Protein AF-A0A5S9MDX3-F1 (afdb_monomer_lite)

InterPro domains:
  IPR027417 P-loop containing nucleoside triphosphate hydrolase [SSF52540] (58-226)
  IPR029493 ATP-dependent RecD2 DNA helicase-like, helix-hairpin-helix domain [PF14490] (18-109)

Organism: Bacillus safensis (NCBI:txid561879)

Structure (mmCIF, N/CA/C/O backbone):
data_AF-A0A5S9MDX3-F1
#
_entry.id   AF-A0A5S9MDX3-F1
#
loop_
_atom_site.group_PDB
_atom_site.id
_atom_site.type_symbol
_atom_site.label_atom_id
_atom_site.label_alt_id
_atom_site.label_comp_id
_atom_site.label_asym_id
_atom_site.label_entity_id
_atom_site.label_seq_id
_atom_site.pdbx_PDB_ins_code
_atom_site.Cartn_x
_atom_site.Cartn_y
_atom_site.Cartn_z
_atom_site.occupancy
_atom_site.B_iso_or_equiv
_atom_site.auth_seq_id
_atom_site.auth_comp_id
_atom_site.auth_asym_id
_atom_site.auth_atom_id
_atom_site.pdbx_PDB_model_num
ATOM 1 N N . MET A 1 1 ? 19.969 30.625 42.597 1.00 53.31 1 MET A N 1
ATOM 2 C CA . MET A 1 1 ? 19.682 29.282 43.156 1.00 53.31 1 MET A CA 1
ATOM 3 C C . MET A 1 1 ? 18.213 28.870 43.030 1.00 53.31 1 MET A C 1
ATOM 5 O O . MET A 1 1 ? 17.978 27.782 42.526 1.00 53.31 1 MET A O 1
ATOM 9 N N . TYR A 1 2 ? 17.233 29.716 43.378 1.00 55.56 2 TYR A N 1
ATOM 10 C CA . TYR A 1 2 ? 15.795 29.367 43.342 1.00 55.56 2 TYR A CA 1
ATOM 11 C C . TYR A 1 2 ? 15.274 28.908 41.957 1.00 55.56 2 TYR A C 1
ATOM 13 O O . TYR A 1 2 ? 14.648 27.861 41.841 1.00 55.56 2 TYR A O 1
ATOM 21 N N . ARG A 1 3 ? 15.661 29.602 40.873 1.00 56.16 3 ARG A N 1
ATOM 22 C CA . ARG A 1 3 ? 15.298 29.232 39.485 1.00 56.16 3 ARG A CA 1
ATOM 23 C C . ARG A 1 3 ? 15.836 27.869 39.019 1.00 56.16 3 ARG A C 1
ATOM 25 O O . ARG A 1 3 ? 15.249 27.255 38.137 1.00 56.16 3 ARG A O 1
ATOM 32 N N . ALA A 1 4 ? 16.960 27.404 39.568 1.00 66.62 4 ALA A N 1
ATOM 33 C CA . ALA A 1 4 ? 17.543 26.110 39.198 1.00 66.62 4 ALA A CA 1
ATOM 34 C C . ALA A 1 4 ? 16.830 24.941 39.897 1.00 66.62 4 ALA A C 1
ATOM 36 O O . ALA A 1 4 ? 16.727 23.862 39.322 1.00 66.62 4 ALA A O 1
ATOM 37 N N . TYR A 1 5 ? 16.312 25.173 41.109 1.00 69.69 5 TYR A N 1
ATOM 38 C CA . TYR A 1 5 ? 15.480 24.214 41.834 1.00 69.69 5 TYR A CA 1
ATOM 39 C C . TYR A 1 5 ? 14.089 24.081 41.209 1.00 69.69 5 TYR A C 1
ATOM 41 O O . TYR A 1 5 ? 13.654 22.956 40.996 1.00 69.69 5 TYR A O 1
ATOM 49 N N . GLN A 1 6 ? 13.456 25.193 40.812 1.00 71.75 6 GLN A N 1
ATOM 50 C CA . GLN A 1 6 ? 12.209 25.167 40.031 1.00 71.75 6 GLN A CA 1
ATOM 51 C C . GLN A 1 6 ? 12.376 24.373 38.732 1.00 71.75 6 GLN A C 1
ATOM 53 O O . GLN A 1 6 ? 11.696 23.377 38.546 1.00 71.75 6 GLN A O 1
ATOM 58 N N . LYS A 1 7 ? 13.395 24.683 37.914 1.00 74.00 7 LYS A N 1
ATOM 59 C CA . LYS A 1 7 ? 13.659 23.926 36.676 1.00 74.00 7 LYS A CA 1
ATOM 60 C C . LYS A 1 7 ? 13.899 22.425 36.887 1.00 74.00 7 LYS A C 1
ATOM 62 O O . LYS A 1 7 ? 13.637 21.646 35.978 1.00 74.00 7 LYS A O 1
ATOM 67 N N . LYS A 1 8 ? 14.453 22.005 38.031 1.00 70.00 8 LYS A N 1
ATOM 68 C CA . LYS A 1 8 ? 14.622 20.578 38.362 1.00 70.00 8 LYS A CA 1
ATOM 69 C C . LYS A 1 8 ? 13.311 19.940 38.823 1.00 70.00 8 LYS A C 1
ATOM 71 O O . LYS A 1 8 ? 13.041 18.815 38.423 1.00 70.00 8 LYS A O 1
ATOM 76 N N . ALA A 1 9 ? 12.519 20.648 39.625 1.00 71.75 9 ALA A N 1
ATOM 77 C CA . ALA A 1 9 ? 11.202 20.198 40.065 1.00 71.75 9 ALA A CA 1
ATOM 78 C C . ALA A 1 9 ? 10.229 20.071 38.883 1.00 71.75 9 ALA A C 1
ATOM 80 O O . ALA A 1 9 ? 9.575 19.044 38.760 1.00 71.75 9 ALA A O 1
ATOM 81 N N . ASP A 1 10 ? 10.223 21.041 37.967 1.00 79.06 10 ASP A N 1
ATOM 82 C CA . ASP A 1 10 ? 9.393 21.020 36.758 1.00 79.06 10 ASP A CA 1
ATOM 83 C C . ASP A 1 10 ? 9.776 19.851 35.840 1.00 79.06 10 ASP A C 1
ATOM 85 O O . ASP A 1 10 ? 8.910 19.146 35.336 1.00 79.06 10 ASP A O 1
ATOM 89 N N . LYS A 1 11 ? 11.081 19.583 35.672 1.00 77.06 11 LYS A N 1
ATOM 90 C CA . LYS A 1 11 ? 11.562 18.414 34.915 1.00 77.06 11 LYS A CA 1
ATOM 91 C C . LYS A 1 11 ? 11.164 17.088 35.558 1.00 77.06 11 LYS A C 1
ATOM 93 O O . LYS A 1 11 ? 10.839 16.150 34.843 1.00 77.06 11 LYS A O 1
ATOM 98 N N . LEU A 1 12 ? 11.217 17.000 36.886 1.00 71.00 12 LEU A N 1
ATOM 99 C CA . LEU A 1 12 ? 10.822 15.795 37.612 1.00 71.00 12 LEU A CA 1
ATOM 100 C C . LEU A 1 12 ? 9.306 15.576 37.532 1.00 71.00 12 LEU A C 1
ATOM 102 O O . LEU A 1 12 ? 8.872 14.453 37.312 1.00 71.00 12 LEU A O 1
ATOM 106 N N . ALA A 1 13 ? 8.518 16.643 37.677 1.00 71.00 13 ALA A N 1
ATOM 107 C CA . ALA A 1 13 ? 7.066 16.602 37.554 1.00 71.00 13 ALA A CA 1
ATOM 108 C C . ALA A 1 13 ? 6.633 16.214 36.133 1.00 71.00 13 ALA A C 1
ATOM 110 O O . ALA A 1 13 ? 5.786 15.340 35.984 1.00 71.00 13 ALA A O 1
ATOM 111 N N . ALA A 1 14 ? 7.267 16.792 35.107 1.00 71.50 14 ALA A N 1
ATOM 112 C CA . ALA A 1 14 ? 7.031 16.423 33.715 1.00 71.50 14 ALA A CA 1
ATOM 113 C C . ALA A 1 14 ? 7.373 14.949 33.455 1.00 71.50 14 ALA A C 1
ATOM 115 O O . ALA A 1 14 ? 6.541 14.226 32.923 1.00 71.50 14 ALA A O 1
ATOM 116 N N . ALA A 1 15 ? 8.540 14.478 33.913 1.00 67.19 15 ALA A N 1
ATOM 117 C CA . ALA A 1 15 ? 8.925 13.074 33.771 1.00 67.19 15 ALA A CA 1
ATOM 118 C C . ALA A 1 15 ? 7.956 12.127 34.502 1.00 67.19 15 ALA A C 1
ATOM 120 O O . ALA A 1 15 ? 7.591 11.086 33.969 1.00 67.19 15 ALA A O 1
ATOM 121 N N . LEU A 1 16 ? 7.497 12.482 35.707 1.00 63.44 16 LEU A N 1
ATOM 122 C CA . LEU A 1 16 ? 6.500 11.701 36.450 1.00 63.44 16 LEU A CA 1
ATOM 123 C C . LEU A 1 16 ? 5.158 11.628 35.715 1.00 63.44 16 LEU A C 1
ATOM 125 O O . LEU A 1 16 ? 4.564 10.556 35.644 1.00 63.44 16 LEU A O 1
ATOM 129 N N . GLN A 1 17 ? 4.694 12.748 35.163 1.00 70.38 17 GLN A N 1
ATOM 130 C CA . GLN A 1 17 ? 3.443 12.814 34.410 1.00 70.38 17 GLN A CA 1
ATOM 131 C C . GLN A 1 17 ? 3.532 12.024 33.097 1.00 70.38 17 GLN A C 1
ATOM 133 O O . GLN A 1 17 ? 2.591 11.322 32.736 1.00 70.38 17 GLN A O 1
ATOM 138 N N . GLU A 1 18 ? 4.677 12.084 32.419 1.00 68.50 18 GLU A N 1
ATOM 139 C CA . GLU A 1 18 ? 4.968 11.304 31.215 1.00 68.50 18 GLU A CA 1
ATOM 140 C C . GLU A 1 18 ? 5.007 9.797 31.520 1.00 68.50 18 GLU A C 1
ATOM 142 O O . GLU A 1 18 ? 4.365 9.009 30.830 1.00 68.50 18 GLU A O 1
ATOM 147 N N . HIS A 1 19 ? 5.663 9.392 32.615 1.00 72.88 19 HIS A N 1
ATOM 148 C CA . HIS A 1 19 ? 5.686 7.998 33.063 1.00 72.88 19 HIS A CA 1
ATOM 149 C C . HIS A 1 19 ? 4.290 7.470 33.431 1.00 72.88 19 HIS A C 1
ATOM 151 O O . HIS A 1 19 ? 3.947 6.353 33.048 1.00 72.88 19 HIS A O 1
ATOM 157 N N . GLN A 1 20 ? 3.466 8.265 34.121 1.00 73.62 20 GLN A N 1
ATOM 158 C CA . GLN A 1 20 ? 2.081 7.889 34.437 1.00 73.62 20 GLN A CA 1
ATOM 159 C C . GLN A 1 20 ? 1.200 7.799 33.184 1.00 73.62 20 GLN A C 1
ATOM 161 O O . GLN A 1 20 ? 0.386 6.882 33.067 1.00 73.62 20 GLN A O 1
ATOM 166 N N . GLY A 1 21 ? 1.376 8.720 32.231 1.00 79.88 21 GLY A N 1
ATOM 167 C CA . GLY A 1 21 ? 0.684 8.681 30.943 1.00 79.88 21 GLY A CA 1
ATOM 168 C C . GLY A 1 21 ? 1.039 7.426 30.146 1.00 79.88 21 GLY A C 1
ATOM 169 O O . GLY A 1 21 ? 0.149 6.738 29.647 1.00 79.88 21 GLY A O 1
ATOM 170 N N . LEU A 1 22 ? 2.326 7.074 30.104 1.00 86.25 22 LEU A N 1
ATOM 171 C CA . LEU A 1 22 ? 2.803 5.852 29.465 1.00 86.25 22 LEU A CA 1
ATOM 172 C C . LEU A 1 22 ? 2.193 4.602 30.106 1.00 86.25 22 LEU A C 1
ATOM 174 O O . LEU A 1 22 ? 1.694 3.746 29.381 1.00 86.25 22 LEU A O 1
ATOM 178 N N . GLU A 1 23 ? 2.193 4.482 31.438 1.00 86.69 23 GLU A N 1
ATOM 179 C CA . GLU A 1 23 ? 1.595 3.324 32.121 1.00 86.69 23 GLU A CA 1
ATOM 180 C C . GLU A 1 23 ? 0.113 3.158 31.762 1.00 86.69 23 GLU A C 1
ATOM 182 O O . GLU A 1 23 ? -0.318 2.058 31.404 1.00 86.69 23 GLU A O 1
ATOM 187 N N . GLN A 1 24 ? -0.652 4.253 31.773 1.00 87.50 24 GLN A N 1
ATOM 188 C CA . GLN A 1 24 ? -2.071 4.227 31.425 1.00 87.50 24 GLN A CA 1
ATOM 189 C C . GLN A 1 24 ? -2.303 3.806 29.966 1.00 87.50 24 GLN A C 1
ATOM 191 O O . GLN A 1 24 ? -3.201 3.004 29.683 1.00 87.50 24 GLN A O 1
ATOM 196 N N . ILE A 1 25 ? -1.480 4.305 29.038 1.00 90.62 25 ILE A N 1
ATOM 197 C CA . ILE A 1 25 ? -1.537 3.924 27.622 1.00 90.62 25 ILE A CA 1
ATOM 198 C C . ILE A 1 25 ? -1.201 2.439 27.460 1.00 90.62 25 ILE A C 1
ATOM 200 O O . ILE A 1 25 ? -1.940 1.714 26.797 1.00 90.62 25 ILE A O 1
ATOM 204 N N . MET A 1 26 ? -0.141 1.951 28.110 1.00 91.25 26 MET A N 1
ATOM 205 C CA . MET A 1 26 ? 0.276 0.549 28.019 1.00 91.25 26 MET A CA 1
ATOM 206 C C . MET A 1 26 ? -0.791 -0.410 28.552 1.00 91.25 26 MET A C 1
ATOM 208 O O . MET A 1 26 ? -1.050 -1.439 27.925 1.00 91.25 26 MET A O 1
ATOM 212 N N . ILE A 1 27 ? -1.445 -0.068 29.668 1.00 90.50 27 ILE A N 1
ATOM 213 C CA . ILE A 1 27 ? -2.555 -0.853 30.227 1.00 90.50 27 ILE A CA 1
ATOM 214 C C . ILE A 1 27 ? -3.727 -0.897 29.243 1.00 90.50 27 ILE A C 1
ATOM 216 O O . ILE A 1 27 ? -4.258 -1.973 28.970 1.00 90.50 27 ILE A O 1
ATOM 220 N N . SER A 1 28 ? -4.103 0.248 28.673 1.00 89.75 28 SER A N 1
ATOM 221 C CA . SER A 1 28 ? -5.232 0.346 27.740 1.00 89.75 28 SER A CA 1
ATOM 222 C C . SER A 1 28 ? -4.966 -0.441 26.450 1.00 89.75 28 SER A C 1
ATOM 224 O O . SER A 1 28 ? -5.785 -1.257 26.034 1.00 89.75 28 SER A O 1
ATOM 226 N N . LEU A 1 29 ? -3.774 -0.294 25.863 1.00 90.12 29 LEU A N 1
ATOM 227 C CA . LEU A 1 29 ? -3.362 -1.056 24.679 1.00 90.12 29 LEU A CA 1
ATOM 228 C C . LEU A 1 29 ? -3.326 -2.564 24.953 1.00 90.12 29 LEU A C 1
ATOM 230 O O . LEU A 1 29 ? -3.723 -3.359 24.101 1.00 90.12 29 LEU A O 1
ATOM 234 N N . ASN A 1 30 ? -2.905 -2.975 26.151 1.00 90.25 30 ASN A N 1
ATOM 235 C CA . ASN A 1 30 ? -2.946 -4.380 26.540 1.00 90.25 30 ASN A CA 1
ATOM 236 C C . ASN A 1 30 ? -4.383 -4.910 26.648 1.00 90.25 30 ASN A C 1
ATOM 238 O O . ASN A 1 30 ? -4.667 -5.996 26.145 1.00 90.25 30 ASN A O 1
ATOM 242 N N . GLN A 1 31 ? -5.303 -4.127 27.222 1.00 87.81 31 GLN A N 1
ATOM 243 C CA . GLN A 1 31 ? -6.730 -4.466 27.267 1.00 87.81 31 GLN A CA 1
ATOM 244 C C . GLN A 1 31 ? -7.333 -4.590 25.863 1.00 87.81 31 GLN A C 1
ATOM 246 O O . GLN A 1 31 ? -8.165 -5.467 25.624 1.00 87.81 31 GLN A O 1
ATOM 251 N N . TYR A 1 32 ? -6.868 -3.778 24.915 1.00 86.88 32 TYR A N 1
ATOM 252 C CA . TYR A 1 32 ? -7.224 -3.872 23.499 1.00 86.88 32 TYR A CA 1
ATOM 253 C C . TYR A 1 32 ? -6.621 -5.080 22.769 1.00 86.88 32 TYR A C 1
ATOM 255 O O . TYR A 1 32 ? -6.996 -5.347 21.634 1.00 86.88 32 TYR A O 1
ATOM 263 N N . GLY A 1 33 ? -5.758 -5.865 23.419 1.00 85.56 33 GLY A N 1
ATOM 264 C CA . GLY A 1 33 ? -5.155 -7.067 22.839 1.00 85.56 33 GLY A CA 1
ATOM 265 C C . GLY A 1 33 ? -3.811 -6.821 22.152 1.00 85.56 33 GLY A C 1
ATOM 266 O O . GLY A 1 33 ? -3.268 -7.731 21.518 1.00 85.56 33 GLY A O 1
ATOM 267 N N . PHE A 1 34 ? -3.225 -5.628 22.293 1.00 89.75 34 PHE A N 1
ATOM 268 C CA . PHE A 1 34 ? -1.870 -5.370 21.819 1.00 89.75 34 PHE A CA 1
ATOM 269 C C . PHE A 1 34 ? -0.837 -5.902 22.819 1.00 89.75 34 PHE A C 1
ATOM 271 O O . PHE A 1 34 ? -0.835 -5.588 24.012 1.00 89.75 34 PHE A O 1
ATOM 278 N N . GLY A 1 35 ? 0.067 -6.742 22.314 1.00 89.38 35 GLY A N 1
ATOM 279 C CA . GLY A 1 35 ? 1.212 -7.214 23.085 1.00 89.38 35 GLY A CA 1
ATOM 280 C C . GLY A 1 35 ? 2.229 -6.090 23.334 1.00 89.38 35 GLY A C 1
ATOM 281 O O . GLY A 1 35 ? 2.266 -5.129 22.565 1.00 89.38 35 GLY A O 1
ATOM 282 N N . PRO A 1 36 ? 3.123 -6.231 24.332 1.00 88.75 36 PRO A N 1
ATOM 283 C CA . PRO A 1 36 ? 4.025 -5.158 24.770 1.00 88.75 36 PRO A CA 1
ATOM 284 C C . PRO A 1 36 ? 4.855 -4.511 23.652 1.00 88.75 36 PRO A C 1
ATOM 286 O O . PRO A 1 36 ? 5.049 -3.300 23.639 1.00 88.75 36 PRO A O 1
ATOM 289 N N . GLN A 1 37 ? 5.322 -5.308 22.686 1.00 90.19 37 GLN A N 1
ATOM 290 C CA . GLN A 1 37 ? 6.109 -4.811 21.553 1.00 90.19 37 GLN A CA 1
ATOM 291 C C . GLN A 1 37 ? 5.292 -3.910 20.621 1.00 90.19 37 GLN A C 1
ATOM 293 O O . GLN A 1 37 ? 5.773 -2.854 20.221 1.00 90.19 37 GLN A O 1
ATOM 298 N N . LEU A 1 38 ? 4.061 -4.314 20.286 1.00 90.00 38 LEU A N 1
ATOM 299 C CA . LEU A 1 38 ? 3.172 -3.499 19.457 1.00 90.00 38 LEU A CA 1
ATOM 300 C C . LEU A 1 38 ? 2.734 -2.253 20.219 1.00 90.00 38 LEU A C 1
ATOM 302 O O . LEU A 1 38 ? 2.782 -1.171 19.653 1.00 90.00 38 LEU A O 1
ATOM 306 N N . SER A 1 39 ? 2.407 -2.379 21.506 1.00 92.00 39 SER A N 1
ATOM 307 C CA . SER A 1 39 ? 2.033 -1.232 22.333 1.00 92.00 39 SER A CA 1
ATOM 308 C C . SER A 1 39 ? 3.133 -0.170 22.382 1.00 92.00 39 SER A C 1
ATOM 310 O O . SER A 1 39 ? 2.845 1.018 22.268 1.00 92.00 39 SER A O 1
ATOM 312 N N . MET A 1 40 ? 4.401 -0.592 22.464 1.00 90.75 40 MET A N 1
ATOM 313 C CA . MET A 1 40 ? 5.536 0.329 22.400 1.00 90.75 40 MET A CA 1
ATOM 314 C C . MET A 1 40 ? 5.654 1.016 21.037 1.00 90.75 40 MET A C 1
ATOM 316 O O . MET A 1 40 ? 5.893 2.218 20.995 1.00 90.75 40 MET A O 1
ATOM 320 N N . LYS A 1 41 ? 5.454 0.288 19.931 1.00 92.00 41 LYS A N 1
ATOM 321 C CA . LYS A 1 41 ? 5.455 0.890 18.590 1.00 92.00 41 LYS A CA 1
ATOM 322 C C . LYS A 1 41 ? 4.340 1.923 18.428 1.00 92.00 41 LYS A C 1
ATOM 324 O O . LYS A 1 41 ? 4.602 3.005 17.926 1.00 92.00 41 LYS A O 1
ATOM 329 N N . ILE A 1 42 ? 3.126 1.613 18.885 1.00 91.75 42 ILE A N 1
ATOM 330 C CA . ILE A 1 42 ? 1.991 2.548 18.839 1.00 91.75 42 ILE A CA 1
ATOM 331 C C . ILE A 1 42 ? 2.321 3.812 19.645 1.00 91.75 42 ILE A C 1
ATOM 333 O O . ILE A 1 42 ? 2.164 4.923 19.147 1.00 91.75 42 ILE A O 1
ATOM 337 N N . TYR A 1 43 ? 2.840 3.644 20.866 1.00 90.50 43 TYR A N 1
ATOM 338 C CA . TYR A 1 43 ? 3.238 4.770 21.709 1.00 90.50 43 TYR A CA 1
ATOM 339 C C . TYR A 1 43 ? 4.354 5.613 21.079 1.00 90.50 43 TYR A C 1
ATOM 341 O O . TYR A 1 43 ? 4.331 6.828 21.190 1.00 90.50 43 TYR A O 1
ATOM 349 N N . GLN A 1 44 ? 5.320 5.007 20.388 1.00 90.62 44 GLN A N 1
ATOM 350 C CA . GLN A 1 44 ? 6.379 5.756 19.698 1.00 90.62 44 GLN A CA 1
ATOM 351 C C . GLN A 1 44 ? 5.858 6.632 18.552 1.00 90.62 44 GLN A C 1
ATOM 353 O O . GLN A 1 44 ? 6.542 7.575 18.167 1.00 90.62 44 GLN A O 1
ATOM 358 N N . VAL A 1 45 ? 4.683 6.317 17.999 1.00 92.62 45 VAL A N 1
ATOM 359 C CA . VAL A 1 45 ? 4.079 7.073 16.898 1.00 92.62 45 VAL A CA 1
ATOM 360 C C . VAL A 1 45 ? 3.228 8.236 17.411 1.00 92.62 45 VAL A C 1
ATOM 362 O O . VAL A 1 45 ? 3.343 9.338 16.881 1.00 92.62 45 VAL A O 1
ATOM 365 N N . TYR A 1 46 ? 2.395 8.015 18.433 1.00 90.81 46 TYR A N 1
ATOM 366 C CA . TYR A 1 46 ? 1.425 9.023 18.903 1.00 90.81 46 TYR A CA 1
ATOM 367 C C . TYR A 1 46 ? 1.698 9.578 20.303 1.00 90.81 46 TYR A C 1
ATOM 369 O O . TYR A 1 46 ? 1.018 10.504 20.743 1.00 90.81 46 TYR A O 1
ATOM 377 N N . GLU A 1 47 ? 2.653 9.006 21.033 1.00 90.12 47 GLU A N 1
ATOM 378 C CA . GLU A 1 47 ? 3.019 9.391 22.397 1.00 90.12 47 GLU A CA 1
ATOM 379 C C . GLU A 1 47 ? 1.774 9.541 23.293 1.00 90.12 47 GLU A C 1
ATOM 381 O O . GLU A 1 47 ? 0.923 8.646 23.360 1.00 90.12 47 GLU A O 1
ATOM 386 N N . SER A 1 48 ? 1.631 10.681 23.971 1.00 87.88 48 SER A N 1
ATOM 387 C CA . SER A 1 48 ? 0.503 10.974 24.859 1.00 87.88 48 SER A CA 1
ATOM 388 C C . SER A 1 48 ? -0.870 11.027 24.168 1.00 87.88 48 SER A C 1
ATOM 390 O O . SER A 1 48 ? -1.885 10.880 24.846 1.00 87.88 48 SER A O 1
ATOM 392 N N . GLU A 1 49 ? -0.923 11.177 22.840 1.00 89.44 49 GLU A N 1
ATOM 393 C CA . GLU A 1 49 ? -2.172 11.257 22.064 1.00 89.44 49 GLU A CA 1
ATOM 394 C C . GLU A 1 49 ? -2.709 9.877 21.650 1.00 89.44 49 GLU A C 1
ATOM 396 O O . GLU A 1 49 ? -3.769 9.781 21.035 1.00 89.44 49 GLU A O 1
ATOM 401 N N . THR A 1 50 ? -2.006 8.794 22.002 1.00 91.06 50 THR A N 1
ATOM 402 C CA . THR A 1 50 ? -2.323 7.426 21.561 1.00 91.06 50 THR A CA 1
ATOM 403 C C . THR A 1 50 ? -3.794 7.045 21.756 1.00 91.06 50 THR A C 1
ATOM 405 O O . THR A 1 50 ? -4.430 6.562 20.822 1.00 91.06 50 THR A O 1
ATOM 408 N N . LEU A 1 51 ? -4.352 7.252 22.955 1.00 89.38 51 LEU A N 1
ATOM 409 C CA . LEU A 1 51 ? -5.737 6.854 23.241 1.00 89.38 51 LEU A CA 1
ATOM 410 C C . LEU A 1 51 ? -6.739 7.696 22.455 1.00 89.38 51 LEU A C 1
ATOM 412 O O . LEU A 1 51 ? -7.672 7.143 21.883 1.00 89.38 51 LEU A O 1
ATOM 416 N N . GLN A 1 52 ? -6.494 9.004 22.354 1.00 90.31 52 GLN A N 1
ATOM 417 C CA . GLN A 1 52 ? -7.337 9.905 21.576 1.00 90.31 52 GLN A CA 1
ATOM 418 C C . GLN A 1 52 ? -7.353 9.499 20.099 1.00 90.31 52 GLN A C 1
ATOM 420 O O . GLN A 1 52 ? -8.418 9.421 19.496 1.00 90.31 52 GLN A O 1
ATOM 425 N N . LYS A 1 53 ? -6.191 9.184 19.515 1.00 90.62 53 LYS A N 1
ATOM 426 C CA . LYS A 1 53 ? -6.106 8.754 18.113 1.00 90.62 53 LYS A CA 1
ATOM 427 C C . LYS A 1 53 ? -6.834 7.443 17.853 1.00 90.62 53 LYS A C 1
ATOM 429 O O . LYS A 1 53 ? -7.483 7.304 16.821 1.00 90.62 53 LYS A O 1
ATOM 434 N N . ILE A 1 54 ? -6.762 6.510 18.797 1.00 89.38 54 ILE A N 1
ATOM 435 C CA . ILE A 1 54 ? -7.481 5.236 18.719 1.00 89.38 54 ILE A CA 1
ATOM 436 C C . ILE A 1 54 ? -8.998 5.435 18.821 1.00 89.38 54 ILE A C 1
ATOM 438 O O . ILE A 1 54 ? -9.739 4.770 18.100 1.00 89.38 54 ILE A O 1
ATOM 442 N N . GLU A 1 55 ? -9.457 6.333 19.693 1.00 87.12 55 GLU A N 1
ATOM 443 C CA . GLU A 1 55 ? -10.877 6.680 19.817 1.00 87.12 55 GLU A CA 1
ATOM 444 C C . GLU A 1 55 ? -11.403 7.413 18.574 1.00 87.12 55 GLU A C 1
ATOM 446 O O . GLU A 1 55 ? -12.522 7.148 18.144 1.00 87.12 55 GLU A O 1
ATOM 451 N N . GLU A 1 56 ? -10.597 8.298 17.975 1.00 88.81 56 GLU A N 1
ATOM 452 C CA . GLU A 1 56 ? -10.933 9.020 16.741 1.00 88.81 56 GLU A CA 1
ATOM 453 C C . GLU A 1 56 ? -11.015 8.078 15.530 1.00 88.81 56 GLU A C 1
ATOM 455 O O . GLU A 1 56 ? -12.000 8.103 14.792 1.00 88.81 56 GLU A O 1
ATOM 460 N N . ASN A 1 57 ? -9.974 7.271 15.297 1.00 88.50 57 ASN A N 1
ATOM 461 C CA . ASN A 1 57 ? -9.923 6.325 14.186 1.00 88.50 57 ASN A CA 1
ATOM 462 C C . ASN A 1 57 ? -8.942 5.164 14.473 1.00 88.50 57 ASN A C 1
ATOM 464 O O . ASN A 1 57 ? -7.741 5.283 14.212 1.00 88.50 57 ASN A O 1
ATOM 468 N N . PRO A 1 58 ? -9.425 3.995 14.928 1.00 89.75 58 PRO A N 1
ATOM 469 C CA . PRO A 1 58 ? -8.575 2.849 15.248 1.00 89.75 58 PRO A CA 1
ATOM 470 C C . PRO A 1 58 ? -7.885 2.255 14.012 1.00 89.75 58 PRO A C 1
ATOM 472 O O . PRO A 1 58 ? -6.841 1.615 14.138 1.00 89.75 58 PRO A O 1
ATOM 475 N N . TYR A 1 59 ? -8.420 2.484 12.808 1.00 91.62 59 TYR A N 1
ATOM 476 C CA . TYR A 1 59 ? -7.825 1.998 11.564 1.00 91.62 59 TYR A CA 1
ATOM 477 C C . TYR A 1 59 ? -6.604 2.805 11.123 1.00 91.62 59 TYR A C 1
ATOM 479 O O . TYR A 1 59 ? -5.819 2.319 10.308 1.00 91.62 59 TYR A O 1
ATOM 487 N N . GLN A 1 60 ? -6.388 3.992 11.697 1.00 88.69 60 GLN A N 1
ATOM 488 C CA . GLN A 1 60 ? -5.175 4.775 11.474 1.00 88.69 60 GLN A CA 1
ATOM 489 C C . GLN A 1 60 ? -3.915 3.992 11.896 1.00 88.69 60 GLN A C 1
ATOM 491 O O . GLN A 1 60 ? -2.871 4.105 11.256 1.00 88.69 60 GLN A O 1
ATOM 496 N N . LEU A 1 61 ? -4.040 3.095 12.884 1.00 88.56 61 LEU A N 1
ATOM 497 C CA . LEU A 1 61 ? -2.965 2.197 13.315 1.00 88.56 61 LEU A CA 1
ATOM 498 C C . LEU A 1 61 ? -2.432 1.299 12.193 1.00 88.56 61 LEU A C 1
ATOM 500 O O . LEU A 1 61 ? -1.251 0.966 12.205 1.00 88.56 61 LEU A O 1
ATOM 504 N N . VAL A 1 62 ? -3.282 0.904 11.238 1.00 87.69 62 VAL A N 1
ATOM 505 C CA . VAL A 1 62 ? -2.873 0.062 10.100 1.00 87.69 62 VAL A CA 1
ATOM 506 C C . VAL A 1 62 ? -1.915 0.824 9.185 1.00 87.69 62 VAL A C 1
ATOM 508 O O . VAL A 1 62 ? -0.990 0.234 8.642 1.00 87.69 62 VAL A O 1
ATOM 511 N N . LYS A 1 63 ? -2.126 2.138 9.038 1.00 81.50 63 LYS A N 1
ATOM 512 C CA . LYS A 1 63 ? -1.307 3.009 8.189 1.00 81.50 63 LYS A CA 1
ATOM 513 C C . LYS A 1 63 ? -0.000 3.409 8.869 1.00 81.50 63 LYS A C 1
ATOM 515 O O . LYS A 1 63 ? 1.048 3.403 8.231 1.00 81.50 63 LYS A O 1
ATOM 520 N N . ASP A 1 64 ? -0.064 3.763 10.150 1.00 86.88 64 ASP A N 1
ATOM 521 C CA . ASP A 1 64 ? 1.058 4.434 10.812 1.00 86.88 64 ASP A CA 1
ATOM 522 C C . ASP A 1 64 ? 1.978 3.470 11.581 1.00 86.88 64 ASP A C 1
ATOM 524 O O . ASP A 1 64 ? 3.103 3.838 11.922 1.00 86.88 64 ASP A O 1
ATOM 528 N N . VAL A 1 65 ? 1.530 2.240 11.877 1.00 86.69 65 VAL A N 1
ATOM 529 C CA . VAL A 1 65 ? 2.263 1.308 12.749 1.00 86.69 65 VAL A CA 1
ATOM 530 C C . VAL A 1 65 ? 2.537 -0.032 12.064 1.00 86.69 65 VAL A C 1
ATOM 532 O O . VAL A 1 65 ? 1.678 -0.907 11.946 1.00 86.69 65 VAL A O 1
ATOM 535 N N . GLU A 1 66 ? 3.805 -0.260 11.718 1.00 80.44 66 GLU A N 1
ATOM 536 C CA . GLU A 1 66 ? 4.252 -1.524 11.129 1.00 80.44 66 GLU A CA 1
ATOM 537 C C . GLU A 1 66 ? 3.986 -2.741 12.034 1.00 80.44 66 GLU A C 1
ATOM 539 O O . GLU A 1 66 ? 4.482 -2.848 13.168 1.00 80.44 66 GLU A O 1
ATOM 544 N N . GLY A 1 67 ? 3.301 -3.736 11.468 1.00 81.25 67 GLY A N 1
ATOM 545 C CA . GLY A 1 67 ? 2.946 -4.986 12.142 1.00 81.25 67 GLY A CA 1
ATOM 546 C C . GLY A 1 67 ? 1.530 -5.002 12.723 1.00 81.25 67 GLY A C 1
ATOM 547 O O . GLY A 1 67 ? 1.141 -6.004 13.332 1.00 81.25 67 GLY A O 1
ATOM 548 N N . ILE A 1 68 ? 0.750 -3.934 12.525 1.00 86.31 68 ILE A N 1
ATOM 549 C CA . ILE A 1 68 ? -0.689 -3.916 12.795 1.00 86.31 68 ILE A CA 1
ATOM 550 C C . ILE A 1 68 ? -1.437 -4.109 11.476 1.00 86.31 68 ILE A C 1
ATOM 552 O O . ILE A 1 68 ? -1.495 -3.222 10.638 1.00 86.31 68 ILE A O 1
ATOM 556 N N . GLY A 1 69 ? -2.003 -5.300 11.288 1.00 86.88 69 GLY A N 1
ATOM 557 C CA . GLY A 1 69 ? -2.867 -5.588 10.143 1.00 86.88 69 GLY A CA 1
ATOM 558 C C . GLY A 1 69 ? -4.317 -5.173 10.386 1.00 86.88 69 GLY A C 1
ATOM 559 O O . GLY A 1 69 ? -4.731 -4.964 11.530 1.00 86.88 69 GLY A O 1
ATOM 560 N N . PHE A 1 70 ? -5.108 -5.155 9.310 1.00 90.19 70 PHE A N 1
ATOM 561 C CA . PHE A 1 70 ? -6.529 -4.800 9.351 1.00 90.19 70 PHE A CA 1
ATOM 562 C C . PHE A 1 70 ? -7.322 -5.589 10.399 1.00 90.19 70 PHE A C 1
ATOM 564 O O . PHE A 1 70 ? -8.070 -4.985 11.148 1.00 90.19 70 PHE A O 1
ATOM 571 N N . ILE A 1 71 ? -7.114 -6.906 10.520 1.00 88.50 71 ILE A N 1
ATOM 572 C CA . ILE A 1 71 ? -7.881 -7.756 11.453 1.00 88.50 71 ILE A CA 1
ATOM 573 C C . ILE A 1 71 ? -7.781 -7.245 12.899 1.00 88.50 71 ILE A C 1
ATOM 575 O O . ILE A 1 71 ? -8.793 -7.127 13.581 1.00 88.50 71 ILE A O 1
ATOM 579 N N . LYS A 1 72 ? -6.578 -6.874 13.358 1.00 87.88 72 LYS A N 1
ATOM 580 C CA . LYS A 1 72 ? -6.391 -6.340 14.719 1.00 87.88 72 LYS A CA 1
ATOM 581 C C . LYS A 1 72 ? -7.046 -4.973 14.898 1.00 87.88 72 LYS A C 1
ATOM 583 O O . LYS A 1 72 ? -7.575 -4.685 15.967 1.00 87.88 72 LYS A O 1
ATOM 588 N N . ALA A 1 73 ? -6.993 -4.130 13.871 1.00 89.69 73 ALA A N 1
ATOM 589 C CA . ALA A 1 73 ? -7.661 -2.836 13.896 1.00 89.69 73 ALA A CA 1
ATOM 590 C C . ALA A 1 73 ? -9.193 -2.976 13.839 1.00 89.69 73 ALA A C 1
ATOM 592 O O . ALA A 1 73 ? -9.880 -2.210 14.500 1.00 89.69 73 ALA A O 1
ATOM 593 N N . ASP A 1 74 ? -9.722 -3.974 13.127 1.00 89.62 74 ASP A N 1
ATOM 594 C CA . ASP A 1 74 ? -11.156 -4.293 13.050 1.00 89.62 74 ASP A CA 1
ATOM 595 C C . ASP A 1 74 ? -11.678 -4.822 14.397 1.00 89.62 74 ASP A C 1
ATOM 597 O O . ASP A 1 74 ? -12.729 -4.398 14.874 1.00 89.62 74 ASP A O 1
ATOM 601 N N . GLU A 1 75 ? -10.903 -5.679 15.076 1.00 87.75 75 GLU A N 1
ATOM 602 C CA . GLU A 1 75 ? -11.196 -6.123 16.448 1.00 87.75 75 GLU A CA 1
ATOM 603 C C . GLU A 1 75 ? -11.233 -4.954 17.441 1.00 87.75 75 GLU A C 1
ATOM 605 O O . GLU A 1 75 ? -12.082 -4.921 18.335 1.00 87.75 75 GLU A O 1
ATOM 610 N N . LEU A 1 76 ? -10.321 -3.989 17.292 1.00 88.12 76 LEU A N 1
ATOM 611 C CA . LEU A 1 76 ? -10.318 -2.765 18.087 1.00 88.12 76 LEU A CA 1
ATOM 612 C C . LEU A 1 76 ? -11.508 -1.864 17.740 1.00 88.12 76 LEU A C 1
ATOM 614 O O . LEU A 1 76 ? -12.199 -1.410 18.647 1.00 88.12 76 LEU A O 1
ATOM 618 N N . GLY A 1 77 ? -11.778 -1.661 16.450 1.00 88.06 77 GLY A N 1
ATOM 619 C CA . GLY A 1 77 ? -12.902 -0.878 15.942 1.00 88.06 77 GLY A CA 1
ATOM 620 C C . GLY A 1 77 ? -14.236 -1.373 16.481 1.00 88.06 77 GLY A C 1
ATOM 621 O O . GLY A 1 77 ? -15.026 -0.584 16.998 1.00 88.06 77 GLY A O 1
ATOM 622 N N . ALA A 1 78 ? -14.444 -2.690 16.492 1.00 86.12 78 ALA A N 1
ATOM 623 C CA . ALA A 1 78 ? -15.641 -3.289 17.069 1.00 86.12 78 ALA A CA 1
ATOM 624 C C . ALA A 1 78 ? -15.816 -2.944 18.561 1.00 86.12 78 ALA A C 1
ATOM 626 O O . ALA A 1 78 ? -16.942 -2.759 19.024 1.00 86.12 78 ALA A O 1
ATOM 627 N N . ARG A 1 79 ? -14.718 -2.812 19.321 1.00 83.56 79 ARG A N 1
ATOM 628 C CA . ARG A 1 79 ? -14.748 -2.418 20.742 1.00 83.56 79 ARG A CA 1
ATOM 629 C C . ARG A 1 79 ? -14.955 -0.919 20.945 1.00 83.56 79 ARG A C 1
ATOM 631 O O . ARG A 1 79 ? -15.511 -0.538 21.971 1.00 83.56 79 ARG A O 1
ATOM 638 N N . THR A 1 80 ? -14.519 -0.087 20.001 1.00 82.31 80 THR A N 1
ATOM 639 C CA . THR A 1 80 ? -14.700 1.374 20.040 1.00 82.31 80 THR A CA 1
ATOM 640 C C . THR A 1 80 ? -15.998 1.839 19.369 1.00 82.31 80 THR A C 1
ATOM 642 O O . THR A 1 80 ? -16.299 3.028 19.377 1.00 82.31 80 THR A O 1
ATOM 645 N N . GLY A 1 81 ? -16.811 0.910 18.852 1.00 83.06 81 GLY A N 1
ATOM 646 C CA . GLY A 1 81 ? -18.146 1.177 18.305 1.00 83.06 81 GLY A CA 1
ATOM 647 C C . GLY A 1 81 ? -18.210 1.294 16.781 1.00 83.06 81 GLY A C 1
ATOM 648 O O . GLY A 1 81 ? -19.295 1.496 16.239 1.00 83.06 81 GLY A O 1
ATOM 649 N N . ILE A 1 82 ? -17.090 1.115 16.079 1.00 84.81 82 ILE A N 1
ATOM 650 C CA . ILE A 1 82 ? -17.036 1.108 14.617 1.00 84.81 82 ILE A CA 1
ATOM 651 C C . ILE A 1 82 ? -17.241 -0.322 14.107 1.00 84.81 82 ILE A C 1
ATOM 653 O O . ILE A 1 82 ? -16.377 -1.184 14.262 1.00 84.81 82 ILE A O 1
ATOM 657 N N . SER A 1 83 ? -18.389 -0.592 13.485 1.00 83.44 83 SER A N 1
ATOM 658 C CA . SER A 1 83 ? -18.749 -1.934 13.009 1.00 83.44 83 SER A CA 1
ATOM 659 C C . SER A 1 83 ? -19.628 -1.897 11.754 1.00 83.44 83 SER A C 1
ATOM 661 O O . SER A 1 83 ? -20.096 -0.845 11.322 1.00 83.44 83 SER A O 1
ATOM 663 N N . GLY A 1 84 ? -19.844 -3.059 11.132 1.00 85.81 84 GLY A N 1
ATOM 664 C CA . GLY A 1 84 ? -20.748 -3.194 9.987 1.00 85.81 84 GLY A CA 1
ATOM 665 C C . GLY A 1 84 ? -20.271 -2.467 8.727 1.00 85.81 84 GLY A C 1
ATOM 666 O O . GLY A 1 84 ? -19.180 -2.766 8.235 1.00 85.81 84 GLY A O 1
ATOM 667 N N . ASN A 1 85 ? -21.102 -1.571 8.182 1.00 88.38 85 ASN A N 1
ATOM 668 C CA . ASN A 1 85 ? -20.812 -0.766 6.986 1.00 88.38 85 ASN A CA 1
ATOM 669 C C . ASN A 1 85 ? -20.260 0.628 7.287 1.00 88.38 85 ASN A C 1
ATOM 671 O O . ASN A 1 85 ? -20.397 1.524 6.452 1.00 88.38 85 ASN A O 1
ATOM 675 N N . ASP A 1 86 ? -19.659 0.824 8.458 1.00 91.00 86 ASP A N 1
ATOM 676 C CA . ASP A 1 86 ? -19.006 2.090 8.746 1.00 91.00 86 ASP A CA 1
ATOM 677 C C . ASP A 1 86 ? -18.011 2.470 7.620 1.00 91.00 86 ASP A C 1
ATOM 679 O O . ASP A 1 86 ? -17.199 1.627 7.206 1.00 91.00 86 ASP A O 1
ATOM 683 N N . PRO A 1 87 ? -18.079 3.707 7.088 1.00 91.25 87 PRO A N 1
ATOM 684 C CA . PRO A 1 87 ? -17.210 4.161 6.010 1.00 91.25 87 PRO A CA 1
ATOM 685 C C . PRO A 1 87 ? -15.721 3.971 6.294 1.00 91.25 87 PRO A C 1
ATOM 687 O O . PRO A 1 87 ? -15.008 3.495 5.411 1.00 91.25 87 PRO A O 1
ATOM 690 N N . GLU A 1 88 ? -15.256 4.279 7.510 1.00 89.88 88 GLU A N 1
ATOM 691 C CA . GLU A 1 88 ? -13.838 4.191 7.876 1.00 89.88 88 GLU A CA 1
ATOM 692 C C . GLU A 1 88 ? -13.366 2.739 7.907 1.00 89.88 88 GLU A C 1
ATOM 694 O O . GLU A 1 88 ? -12.281 2.423 7.415 1.00 89.88 88 GLU A O 1
ATOM 699 N N . ARG A 1 89 ? -14.226 1.830 8.378 1.00 91.94 89 ARG A N 1
ATOM 700 C CA . ARG A 1 89 ? -13.965 0.387 8.347 1.00 91.94 89 ARG A CA 1
ATOM 701 C C . ARG A 1 89 ? -13.782 -0.132 6.922 1.00 91.94 89 ARG A C 1
ATOM 703 O O . ARG A 1 89 ? -12.806 -0.825 6.632 1.00 91.94 89 ARG A O 1
ATOM 710 N N . ILE A 1 90 ? -14.714 0.190 6.020 1.00 93.69 90 ILE A N 1
ATOM 711 C CA . ILE A 1 90 ? -14.661 -0.266 4.619 1.00 93.69 90 ILE A CA 1
ATOM 712 C C . ILE A 1 90 ? -13.437 0.319 3.915 1.00 93.69 90 ILE A C 1
ATOM 714 O O . ILE A 1 90 ? -12.721 -0.380 3.200 1.00 93.69 90 ILE A O 1
ATOM 718 N N . ARG A 1 91 ? -13.179 1.602 4.139 1.00 93.06 91 ARG A N 1
ATOM 719 C CA . ARG A 1 91 ? -12.037 2.332 3.600 1.00 93.06 91 ARG A CA 1
ATOM 720 C C . ARG A 1 91 ? -10.700 1.739 4.030 1.00 93.06 91 ARG A C 1
ATOM 722 O O . ARG A 1 91 ? -9.831 1.523 3.187 1.00 93.06 91 ARG A O 1
ATOM 729 N N . ALA A 1 92 ? -10.546 1.425 5.312 1.00 91.88 92 ALA A N 1
ATOM 730 C CA . ALA A 1 92 ? -9.362 0.750 5.820 1.00 91.88 92 ALA A CA 1
ATOM 731 C C . ALA A 1 92 ? -9.184 -0.640 5.198 1.00 91.88 92 ALA A C 1
ATOM 733 O O . ALA A 1 92 ? -8.075 -1.001 4.807 1.00 91.88 92 ALA A O 1
ATOM 734 N N . ALA A 1 93 ? -10.276 -1.392 5.034 1.00 93.25 93 ALA A N 1
ATOM 735 C CA . ALA A 1 93 ? -10.247 -2.699 4.387 1.00 93.25 93 ALA A CA 1
ATOM 736 C C . ALA A 1 93 ? -9.844 -2.612 2.907 1.00 93.25 93 ALA A C 1
ATOM 738 O O . ALA A 1 93 ? -9.059 -3.438 2.444 1.00 93.25 93 ALA A O 1
ATOM 739 N N . LEU A 1 94 ? -10.330 -1.605 2.173 1.00 94.88 94 LEU A N 1
ATOM 740 C CA . LEU A 1 94 ? -9.965 -1.361 0.774 1.00 94.88 94 LEU A CA 1
ATOM 741 C C . LEU A 1 94 ? -8.466 -1.093 0.629 1.00 94.88 94 LEU A C 1
ATOM 743 O O . LEU A 1 94 ? -7.793 -1.758 -0.158 1.00 94.88 94 LEU A O 1
ATOM 747 N N . LEU A 1 95 ? -7.937 -0.156 1.418 1.00 92.06 95 LEU A N 1
ATOM 748 C CA . LEU A 1 95 ? -6.515 0.193 1.387 1.00 92.06 95 LEU A CA 1
ATOM 749 C C . LEU A 1 95 ? -5.638 -1.002 1.770 1.00 92.06 95 LEU A C 1
ATOM 751 O O . LEU A 1 95 ? -4.685 -1.311 1.058 1.00 92.06 95 LEU A O 1
ATOM 755 N N . TYR A 1 96 ? -6.025 -1.731 2.818 1.00 91.44 96 TYR A N 1
ATOM 756 C CA . TYR A 1 96 ? -5.342 -2.953 3.227 1.00 91.44 96 TYR A CA 1
ATOM 757 C C . TYR A 1 96 ? -5.365 -4.032 2.136 1.00 91.44 96 TYR A C 1
ATOM 759 O O . TYR A 1 96 ? -4.362 -4.707 1.920 1.00 91.44 96 TYR A O 1
ATOM 767 N N . THR A 1 97 ? -6.485 -4.198 1.425 1.00 92.25 97 THR A N 1
ATOM 768 C CA . THR A 1 97 ? -6.600 -5.196 0.348 1.00 92.25 97 THR A CA 1
ATOM 769 C C . THR A 1 97 ? -5.664 -4.853 -0.815 1.00 92.25 97 THR A C 1
ATOM 771 O O . THR A 1 97 ? -4.948 -5.728 -1.299 1.00 92.25 97 THR A O 1
ATOM 774 N N . VAL A 1 98 ? -5.606 -3.579 -1.226 1.00 92.06 98 VAL A N 1
ATOM 775 C CA . VAL A 1 98 ? -4.686 -3.114 -2.282 1.00 92.06 98 VAL A CA 1
ATOM 776 C C . VAL A 1 98 ? -3.224 -3.289 -1.865 1.00 92.06 98 VAL A C 1
ATOM 778 O O . VAL A 1 98 ? -2.403 -3.769 -2.650 1.00 92.06 98 VAL A O 1
ATOM 781 N N . GLU A 1 99 ? -2.887 -2.930 -0.628 1.00 88.00 99 GLU A N 1
ATOM 782 C CA . GLU A 1 99 ? -1.532 -3.075 -0.098 1.00 88.00 99 GLU A CA 1
ATOM 783 C C . GLU A 1 99 ? -1.119 -4.549 0.003 1.00 88.00 99 GLU A C 1
ATOM 785 O O . GLU A 1 99 ? -0.020 -4.916 -0.409 1.00 88.00 99 GLU A O 1
ATOM 790 N N . THR A 1 100 ? -2.024 -5.415 0.461 1.00 87.31 100 THR A N 1
ATOM 791 C CA . THR A 1 100 ? -1.778 -6.858 0.571 1.00 87.31 100 THR A CA 1
ATOM 792 C C . THR A 1 100 ? -1.541 -7.487 -0.801 1.00 87.31 100 THR A C 1
ATOM 794 O O . THR A 1 100 ? -0.553 -8.202 -0.961 1.00 87.31 100 THR A O 1
ATOM 797 N N . ALA A 1 101 ? -2.365 -7.166 -1.806 1.00 88.69 101 ALA A N 1
ATOM 798 C CA . ALA A 1 101 ? -2.162 -7.627 -3.184 1.00 88.69 101 ALA A CA 1
ATOM 799 C C . ALA A 1 101 ? -0.802 -7.174 -3.750 1.00 88.69 101 ALA A C 1
ATOM 801 O O . ALA A 1 101 ? -0.145 -7.898 -4.499 1.00 88.69 101 ALA A O 1
ATOM 802 N N . SER A 1 102 ? -0.339 -5.989 -3.346 1.00 86.06 102 SER A N 1
ATOM 803 C CA . SER A 1 102 ? 0.958 -5.463 -3.772 1.00 86.06 102 SER A CA 1
ATOM 804 C C . SER A 1 102 ? 2.131 -6.170 -3.088 1.00 86.06 102 SER A C 1
ATOM 806 O O . SER A 1 102 ? 3.095 -6.556 -3.747 1.00 86.06 102 SER A O 1
ATOM 808 N N . LEU A 1 103 ? 2.059 -6.352 -1.766 1.00 82.50 103 LEU A N 1
ATOM 809 C CA . LEU A 1 103 ? 3.140 -6.928 -0.962 1.00 82.50 103 LEU A CA 1
ATOM 810 C C . LEU A 1 103 ? 3.268 -8.448 -1.116 1.00 82.50 103 LEU A C 1
ATOM 812 O O . LEU A 1 103 ? 4.382 -8.964 -1.035 1.00 82.50 103 LEU A O 1
ATOM 816 N N . GLN A 1 104 ? 2.155 -9.164 -1.294 1.00 81.56 104 GLN A N 1
ATOM 817 C CA . GLN A 1 104 ? 2.145 -10.630 -1.335 1.00 81.56 104 GLN A CA 1
ATOM 818 C C . GLN A 1 104 ? 2.268 -11.177 -2.758 1.00 81.56 104 GLN A C 1
ATOM 820 O O . GLN A 1 104 ? 3.093 -12.059 -2.992 1.00 81.56 104 GLN A O 1
ATOM 825 N N . ASP A 1 105 ? 1.508 -10.624 -3.707 1.00 81.00 105 ASP A N 1
ATOM 826 C CA . ASP A 1 105 ? 1.435 -11.149 -5.079 1.00 81.00 105 ASP A CA 1
ATOM 827 C C . ASP A 1 105 ? 2.311 -10.363 -6.069 1.00 81.00 105 ASP A C 1
ATOM 829 O O . ASP A 1 105 ? 2.465 -10.746 -7.232 1.00 81.00 105 ASP A O 1
ATOM 833 N N . GLY A 1 106 ? 2.912 -9.255 -5.618 1.00 84.94 106 GLY A N 1
ATOM 834 C CA . GLY A 1 106 ? 3.750 -8.388 -6.448 1.00 84.94 106 GLY A CA 1
ATOM 835 C C . GLY A 1 106 ? 2.960 -7.594 -7.489 1.00 84.94 106 GLY A C 1
ATOM 836 O O . GLY A 1 106 ? 3.529 -7.147 -8.488 1.00 84.94 106 GLY A O 1
ATOM 837 N N . HIS A 1 107 ? 1.649 -7.438 -7.301 1.00 87.81 107 HIS A N 1
ATOM 838 C CA . HIS A 1 107 ? 0.801 -6.679 -8.210 1.00 87.81 107 HIS A CA 1
ATOM 839 C C . HIS A 1 107 ? 1.007 -5.166 -8.039 1.00 87.81 107 HIS A C 1
ATOM 841 O O . HIS A 1 107 ? 1.120 -4.662 -6.928 1.00 87.81 107 HIS A O 1
ATOM 847 N N . THR A 1 108 ? 1.031 -4.405 -9.136 1.00 89.50 108 THR A N 1
ATOM 848 C CA . THR A 1 108 ? 1.048 -2.928 -9.064 1.00 89.50 108 THR A CA 1
ATOM 849 C C . THR A 1 108 ? -0.353 -2.333 -8.928 1.00 89.50 108 THR A C 1
ATOM 851 O O . THR A 1 108 ? -0.502 -1.191 -8.490 1.00 89.50 108 THR A O 1
ATOM 854 N N . TYR A 1 109 ? -1.375 -3.113 -9.284 1.00 93.19 109 TYR A N 1
ATOM 855 C CA . TYR A 1 109 ? -2.787 -2.761 -9.216 1.00 93.19 109 TYR A CA 1
ATOM 856 C C . TYR A 1 109 ? -3.645 -3.990 -8.941 1.00 93.19 109 TYR A C 1
ATOM 858 O O . TYR A 1 109 ? -3.220 -5.124 -9.145 1.00 93.19 109 TYR A O 1
ATOM 866 N N . ILE A 1 110 ? -4.895 -3.746 -8.573 1.00 94.81 110 ILE A N 1
ATOM 867 C CA . ILE A 1 110 ? -5.942 -4.764 -8.504 1.00 94.81 110 ILE A CA 1
ATOM 868 C C . ILE A 1 110 ? -7.131 -4.320 -9.357 1.00 94.81 110 ILE A C 1
ATOM 870 O O . ILE A 1 110 ? -7.425 -3.126 -9.437 1.00 94.81 110 ILE A O 1
ATOM 874 N N . GLN A 1 111 ? -7.812 -5.250 -10.029 1.00 96.06 111 GLN A N 1
ATOM 875 C CA . GLN A 1 111 ? -9.034 -4.897 -10.753 1.00 96.06 111 GLN A CA 1
ATOM 876 C C . GLN A 1 111 ? -10.127 -4.496 -9.760 1.00 96.06 111 GLN A C 1
ATOM 878 O O . GLN A 1 111 ? -10.281 -5.119 -8.711 1.00 96.06 111 GLN A O 1
ATOM 883 N N . THR A 1 112 ? -10.936 -3.494 -10.101 1.00 95.75 112 THR A N 1
ATOM 884 C CA . THR A 1 112 ? -11.998 -2.983 -9.221 1.00 95.75 112 THR A CA 1
ATOM 885 C C . THR A 1 112 ? -12.970 -4.088 -8.791 1.00 95.75 112 THR A C 1
ATOM 887 O O . THR A 1 112 ? -13.399 -4.118 -7.640 1.00 95.75 112 THR A O 1
ATOM 890 N N . LYS A 1 113 ? -13.283 -5.038 -9.682 1.00 95.50 113 LYS A N 1
ATOM 891 C CA . LYS A 1 113 ? -14.158 -6.181 -9.367 1.00 95.50 113 LYS A CA 1
ATOM 892 C C . LYS A 1 113 ? -13.542 -7.109 -8.321 1.00 95.50 113 LYS A C 1
ATOM 894 O O . LYS A 1 113 ? -14.222 -7.463 -7.360 1.00 95.50 113 LYS A O 1
ATOM 899 N N . ASP A 1 114 ? -12.269 -7.453 -8.487 1.00 94.94 114 ASP A N 1
ATOM 900 C CA . ASP A 1 114 ? -11.549 -8.331 -7.560 1.00 94.94 114 ASP A CA 1
ATOM 901 C C . ASP A 1 114 ? -11.378 -7.655 -6.198 1.00 94.94 114 ASP A C 1
ATOM 903 O O . ASP A 1 114 ? -11.614 -8.275 -5.163 1.00 94.94 114 ASP A O 1
ATOM 907 N N . LEU A 1 115 ? -11.089 -6.349 -6.193 1.00 95.94 115 LEU A N 1
ATOM 908 C CA . LEU A 1 115 ? -11.023 -5.545 -4.976 1.00 95.94 115 LEU A CA 1
ATOM 909 C C . LEU A 1 115 ? -12.346 -5.584 -4.201 1.00 95.94 115 LEU A C 1
ATOM 911 O O . LEU A 1 115 ? -12.343 -5.841 -3.000 1.00 95.94 115 LEU A O 1
ATOM 915 N N . ILE A 1 116 ? -13.486 -5.398 -4.876 1.00 96.19 116 ILE A N 1
ATOM 916 C CA . ILE A 1 116 ? -14.805 -5.488 -4.232 1.00 96.19 116 ILE A CA 1
ATOM 917 C C . ILE A 1 116 ? -15.020 -6.875 -3.614 1.00 96.19 116 ILE A C 1
ATOM 919 O O . ILE A 1 116 ? -15.501 -6.977 -2.482 1.00 96.19 116 ILE A O 1
ATOM 923 N N . VAL A 1 117 ? -14.681 -7.944 -4.335 1.00 95.25 117 VAL A N 1
ATOM 924 C CA . VAL A 1 117 ? -14.876 -9.323 -3.865 1.00 95.25 117 VAL A CA 1
ATOM 925 C C . VAL A 1 117 ? -14.003 -9.622 -2.647 1.00 95.25 117 VAL A C 1
ATOM 927 O O . VAL A 1 117 ? -14.528 -10.054 -1.615 1.00 95.25 117 VAL A O 1
ATOM 930 N N . GLU A 1 118 ? -12.700 -9.355 -2.729 1.00 93.81 118 GLU A N 1
ATOM 931 C CA . GLU A 1 118 ? -11.758 -9.661 -1.650 1.00 93.81 118 GLU A CA 1
ATOM 932 C C . GLU A 1 118 ? -11.993 -8.777 -0.420 1.00 93.81 118 GLU A C 1
ATOM 934 O O . GLU A 1 118 ? -12.040 -9.285 0.702 1.00 93.81 118 GLU A O 1
ATOM 939 N N . THR A 1 119 ? -12.274 -7.482 -0.599 1.00 94.12 119 THR A N 1
ATOM 940 C CA . THR A 1 119 ? -12.607 -6.599 0.525 1.00 94.12 119 THR A CA 1
ATOM 941 C C . THR A 1 119 ? -13.907 -7.017 1.212 1.00 94.12 119 THR A C 1
ATOM 943 O O . THR A 1 119 ? -13.977 -7.040 2.441 1.00 94.12 119 THR A O 1
ATOM 946 N N . ARG A 1 120 ? -14.946 -7.419 0.468 1.00 93.94 120 ARG A N 1
ATOM 947 C CA . ARG A 1 120 ? -16.181 -7.939 1.085 1.00 93.94 120 ARG A CA 1
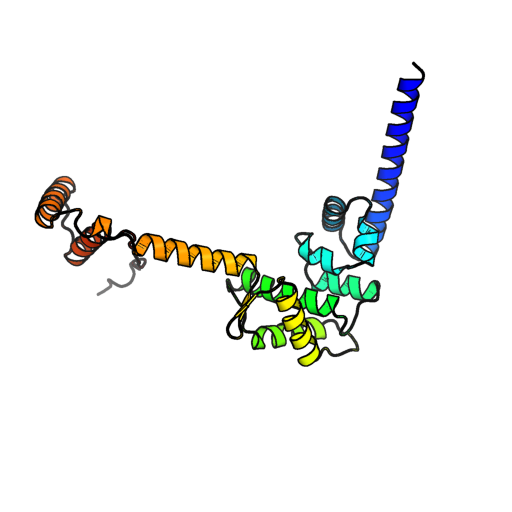ATOM 948 C C . ARG A 1 120 ? -15.950 -9.230 1.843 1.00 93.94 120 ARG A C 1
ATOM 950 O O . ARG A 1 120 ? -16.555 -9.432 2.895 1.00 93.94 120 ARG A O 1
ATOM 957 N N . LYS A 1 121 ? -15.129 -10.121 1.297 1.00 92.00 121 LYS A N 1
ATOM 958 C CA . LYS A 1 121 ? -14.765 -11.374 1.951 1.00 92.00 121 LYS A CA 1
ATOM 959 C C . LYS A 1 121 ? -14.042 -11.088 3.266 1.00 92.00 121 LYS A C 1
ATOM 961 O O . LYS A 1 121 ? -14.443 -11.648 4.279 1.00 92.00 121 LYS A O 1
ATOM 966 N N . LEU A 1 122 ? -13.088 -10.158 3.271 1.00 91.19 122 LEU A N 1
ATOM 967 C CA . LEU A 1 122 ? -12.401 -9.697 4.478 1.00 91.19 122 LEU A CA 1
ATOM 968 C C . LEU A 1 122 ? -13.382 -9.111 5.509 1.00 91.19 122 LEU A C 1
ATOM 970 O O . LEU A 1 122 ? -13.409 -9.543 6.657 1.00 91.19 122 LEU A O 1
ATOM 974 N N . LEU A 1 123 ? -14.248 -8.182 5.094 1.00 90.56 123 LEU A N 1
ATOM 975 C CA . LEU A 1 123 ? -15.179 -7.481 5.987 1.00 90.56 123 LEU A CA 1
ATOM 976 C C . LEU A 1 123 ? -16.261 -8.383 6.594 1.00 90.56 123 LEU A C 1
ATOM 978 O O . LEU A 1 123 ? -16.715 -8.119 7.709 1.00 90.56 123 LEU A O 1
ATOM 982 N N . ASN A 1 124 ? -16.699 -9.410 5.864 1.00 88.81 124 ASN A N 1
ATOM 983 C CA . ASN A 1 124 ? -17.770 -10.316 6.288 1.00 88.81 124 ASN A CA 1
ATOM 984 C C . ASN A 1 124 ? -17.253 -11.574 7.009 1.00 88.81 124 ASN A C 1
ATOM 986 O O . ASN A 1 124 ? -18.060 -12.373 7.482 1.00 88.81 124 ASN A O 1
ATOM 990 N N . GLN A 1 125 ? -15.934 -11.767 7.101 1.00 82.31 125 GLN A N 1
ATOM 991 C CA . GLN A 1 125 ? -15.335 -12.863 7.868 1.00 82.31 125 GLN A CA 1
ATOM 992 C C . GLN A 1 125 ? -15.365 -12.615 9.380 1.00 82.31 125 GLN A C 1
ATOM 994 O O . GLN A 1 125 ? -15.479 -13.578 10.135 1.00 82.31 125 GLN A O 1
ATOM 999 N N . THR A 1 126 ? -15.329 -11.356 9.832 1.00 66.94 126 THR A N 1
ATOM 1000 C CA . THR A 1 126 ? -15.199 -10.987 11.257 1.00 66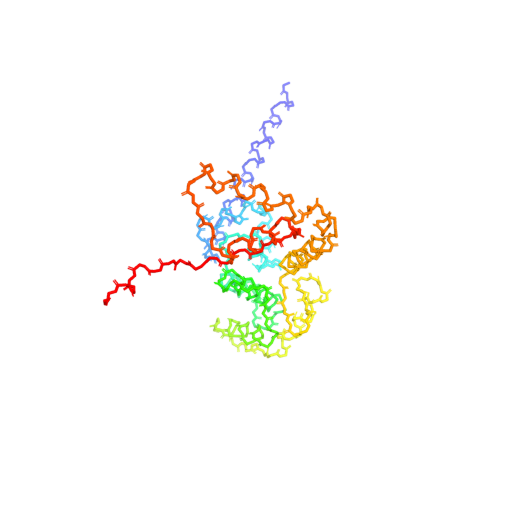.94 126 THR A CA 1
ATOM 1001 C C . THR A 1 126 ? -16.452 -11.255 12.118 1.00 66.94 126 THR A C 1
ATOM 1003 O O . THR A 1 126 ? -16.588 -10.704 13.202 1.00 66.94 126 THR A O 1
ATOM 1006 N N . GLY A 1 127 ? -17.399 -12.094 11.682 1.00 59.03 127 GLY A N 1
ATOM 1007 C CA . GLY A 1 127 ? -18.555 -12.497 12.501 1.00 59.03 127 GLY A CA 1
ATOM 1008 C C . GLY A 1 127 ? -19.529 -11.368 12.867 1.00 59.03 127 GLY A C 1
ATOM 1009 O O . GLY A 1 127 ? -20.330 -11.539 13.780 1.00 59.03 127 GLY A O 1
ATOM 1010 N N . ASN A 1 128 ? -19.469 -10.228 12.173 1.00 64.12 128 ASN A N 1
ATOM 1011 C CA . ASN A 1 128 ? -20.381 -9.106 12.387 1.00 64.12 128 ASN A CA 1
ATOM 1012 C C . ASN A 1 128 ? -21.795 -9.427 11.873 1.00 64.12 128 ASN A C 1
ATOM 1014 O O . ASN A 1 128 ? -21.961 -10.011 10.801 1.00 64.12 128 ASN A O 1
ATOM 1018 N N . ASP A 1 129 ? -22.813 -8.971 12.608 1.00 67.00 129 ASP A N 1
ATOM 1019 C CA . ASP A 1 129 ? -24.231 -9.167 12.262 1.00 67.00 129 ASP A CA 1
ATOM 1020 C C . ASP A 1 129 ? -24.634 -8.454 10.958 1.00 67.00 129 ASP A C 1
ATOM 1022 O O . ASP A 1 129 ? -25.587 -8.848 10.280 1.00 67.00 129 ASP A O 1
ATOM 1026 N N . TYR A 1 130 ? -23.893 -7.410 10.580 1.00 78.12 130 TYR A N 1
ATOM 1027 C CA . TYR A 1 130 ? -24.120 -6.657 9.354 1.00 78.12 130 TYR A CA 1
ATOM 1028 C C . TYR A 1 130 ? -23.271 -7.196 8.198 1.00 78.12 130 TYR A C 1
ATOM 1030 O O . TYR A 1 130 ? -22.040 -7.201 8.260 1.00 78.12 130 TYR A O 1
ATOM 1038 N N . LYS A 1 131 ? -23.933 -7.568 7.097 1.00 84.50 131 LYS A N 1
ATOM 1039 C CA . LYS A 1 131 ? -23.267 -7.971 5.853 1.00 84.50 131 LYS A CA 1
ATOM 1040 C C . LYS A 1 131 ? -23.014 -6.770 4.951 1.00 84.50 131 LYS A C 1
ATOM 1042 O O . LYS A 1 131 ? -23.952 -6.211 4.390 1.00 84.50 131 LYS A O 1
ATOM 1047 N N . VAL A 1 132 ? -21.742 -6.442 4.747 1.00 90.06 132 VAL A N 1
ATOM 1048 C CA . VAL A 1 132 ? -21.320 -5.391 3.815 1.00 90.06 132 VAL A CA 1
ATOM 1049 C C . VAL A 1 132 ? -21.632 -5.808 2.376 1.00 90.06 132 VAL A C 1
ATOM 1051 O O . VAL A 1 132 ? -21.254 -6.898 1.916 1.00 90.06 132 VAL A O 1
ATOM 1054 N N . THR A 1 133 ? -22.350 -4.940 1.665 1.00 92.62 133 THR A N 1
ATOM 1055 C CA . THR A 1 133 ? -22.794 -5.167 0.287 1.00 92.62 133 THR A CA 1
ATOM 1056 C C . THR A 1 133 ? -21.746 -4.714 -0.732 1.00 92.62 133 THR A C 1
ATOM 1058 O O . THR A 1 133 ? -20.777 -4.038 -0.400 1.00 92.62 133 THR A O 1
ATOM 1061 N N . GLU A 1 134 ? -21.926 -5.086 -2.001 1.00 93.12 134 GLU A N 1
ATOM 1062 C CA . GLU A 1 134 ? -21.079 -4.584 -3.099 1.00 93.12 134 GLU A CA 1
ATOM 1063 C C . GLU A 1 134 ? -21.211 -3.079 -3.283 1.00 93.12 134 GLU A C 1
ATOM 1065 O O . GLU A 1 134 ? -20.215 -2.415 -3.544 1.00 93.12 134 GLU A O 1
ATOM 1070 N N . MET A 1 135 ? -22.416 -2.540 -3.087 1.00 93.44 135 MET A N 1
ATOM 1071 C CA . MET A 1 135 ? -22.672 -1.110 -3.221 1.00 93.44 135 MET A CA 1
ATOM 1072 C C . MET A 1 135 ? -21.945 -0.304 -2.141 1.00 93.44 135 MET A C 1
ATOM 1074 O O . MET A 1 135 ? -21.367 0.734 -2.446 1.00 93.44 135 MET A O 1
ATOM 1078 N N . ASP A 1 136 ? -21.916 -0.803 -0.899 1.00 94.19 136 ASP A N 1
ATOM 1079 C CA . ASP A 1 136 ? -21.189 -0.152 0.198 1.00 94.19 136 ASP A CA 1
ATOM 1080 C C . ASP A 1 136 ? -19.696 -0.009 -0.142 1.00 94.19 136 ASP A C 1
ATOM 1082 O O . ASP A 1 136 ? -19.114 1.063 0.016 1.00 94.19 136 ASP A O 1
ATOM 1086 N N . VAL A 1 137 ? -19.088 -1.075 -0.674 1.00 95.44 137 VAL A N 1
ATOM 1087 C CA . VAL A 1 137 ? -17.672 -1.075 -1.065 1.00 95.44 137 VAL A CA 1
ATOM 1088 C C . VAL A 1 137 ? -17.429 -0.209 -2.299 1.00 95.44 137 VAL A C 1
ATOM 1090 O O . VAL A 1 137 ? -16.498 0.592 -2.302 1.00 95.44 137 VAL A O 1
ATOM 1093 N N . ALA A 1 138 ? -18.278 -0.310 -3.324 1.00 95.19 138 ALA A N 1
ATOM 1094 C CA . ALA A 1 138 ? -18.153 0.486 -4.543 1.00 95.19 138 ALA A CA 1
ATOM 1095 C C . ALA A 1 138 ? -18.233 1.996 -4.261 1.00 95.19 138 ALA A C 1
ATOM 1097 O O . ALA A 1 138 ? -17.418 2.760 -4.778 1.00 95.19 138 ALA A O 1
ATOM 1098 N N . ASN A 1 139 ? -19.150 2.423 -3.388 1.00 95.56 139 ASN A N 1
ATOM 1099 C CA . ASN A 1 139 ? -19.260 3.821 -2.967 1.00 95.56 139 ASN A CA 1
ATOM 1100 C C . ASN A 1 139 ? -17.974 4.316 -2.292 1.00 95.56 139 ASN A C 1
ATOM 1102 O O . ASN A 1 139 ? -17.530 5.433 -2.551 1.00 95.56 139 ASN A O 1
ATOM 1106 N N . GLN A 1 140 ? -17.348 3.478 -1.461 1.00 96.00 140 GLN A N 1
ATOM 1107 C CA . GLN A 1 140 ? -16.095 3.840 -0.799 1.00 96.00 140 GLN A CA 1
ATOM 1108 C C . GLN A 1 140 ? -14.891 3.836 -1.743 1.00 96.00 140 GLN A C 1
ATOM 1110 O O . GLN A 1 140 ? -13.995 4.659 -1.573 1.00 96.00 140 GLN A O 1
ATOM 1115 N N . ILE A 1 141 ? -14.874 2.989 -2.776 1.00 95.81 141 ILE A N 1
ATOM 1116 C CA . ILE A 1 141 ? -13.856 3.065 -3.836 1.00 95.81 141 ILE A CA 1
ATOM 1117 C C . ILE A 1 141 ? -13.923 4.432 -4.529 1.00 95.81 141 ILE A C 1
ATOM 1119 O O . ILE A 1 141 ? -12.895 5.088 -4.680 1.00 95.81 141 ILE A O 1
ATOM 1123 N N . ILE A 1 142 ? -15.125 4.897 -4.886 1.00 95.06 142 ILE A N 1
ATOM 1124 C CA . ILE A 1 142 ? -15.316 6.219 -5.503 1.00 95.06 142 ILE A CA 1
ATOM 1125 C C . ILE A 1 142 ? -14.815 7.324 -4.563 1.00 95.06 142 ILE A C 1
ATOM 1127 O O . ILE A 1 142 ? -14.003 8.151 -4.978 1.00 95.06 142 ILE A O 1
ATOM 1131 N N . ALA A 1 143 ? -15.215 7.291 -3.288 1.00 95.06 143 ALA A N 1
ATOM 1132 C CA . ALA A 1 143 ? -14.780 8.270 -2.291 1.00 95.06 143 ALA A CA 1
ATOM 1133 C C . ALA A 1 143 ? -13.249 8.290 -2.103 1.00 95.06 143 ALA A C 1
ATOM 1135 O O . ALA A 1 143 ? -12.650 9.356 -1.961 1.00 95.06 143 ALA A O 1
ATOM 1136 N N . LEU A 1 144 ? -12.588 7.127 -2.148 1.00 94.31 144 LEU A N 1
ATOM 1137 C CA . LEU A 1 144 ? -11.125 7.031 -2.084 1.00 94.31 144 LEU A CA 1
ATOM 1138 C C . LEU A 1 144 ? -10.435 7.619 -3.314 1.00 94.31 144 LEU A C 1
ATOM 1140 O O . LEU A 1 144 ? -9.377 8.240 -3.177 1.00 94.31 144 LEU A O 1
ATOM 1144 N N . GLY A 1 145 ? -11.037 7.439 -4.491 1.00 93.75 145 GLY A N 1
ATOM 1145 C CA . GLY A 1 145 ? -10.599 8.075 -5.729 1.00 93.75 145 GLY A CA 1
ATOM 1146 C C . GLY A 1 145 ? -10.685 9.599 -5.652 1.00 93.75 145 GLY A C 1
ATOM 1147 O O . GLY A 1 145 ? -9.710 10.295 -5.937 1.00 93.75 145 GLY A O 1
ATOM 1148 N N . GLU A 1 146 ? -11.821 10.127 -5.193 1.00 93.81 146 GLU A N 1
ATOM 1149 C CA . GLU A 1 146 ? -12.030 11.569 -4.997 1.00 93.81 146 GLU A CA 1
ATOM 1150 C C . GLU A 1 146 ? -11.065 12.158 -3.954 1.00 93.81 146 GLU A C 1
ATOM 1152 O O . GLU A 1 146 ? -10.499 13.235 -4.159 1.00 93.81 146 GLU A O 1
ATOM 1157 N N . GLY A 1 147 ? -10.816 11.416 -2.870 1.00 92.75 147 GLY A N 1
ATOM 1158 C CA . GLY A 1 147 ? -9.857 11.759 -1.818 1.00 92.75 147 GLY A CA 1
ATOM 1159 C C . GLY A 1 147 ? -8.383 11.600 -2.209 1.00 92.75 147 GLY A C 1
ATOM 1160 O O . GLY A 1 147 ? -7.510 11.988 -1.435 1.00 92.75 147 GLY A O 1
ATOM 1161 N N . LYS A 1 148 ? -8.083 11.067 -3.405 1.00 90.38 148 LYS A N 1
ATOM 1162 C CA . LYS A 1 148 ? -6.723 10.777 -3.909 1.00 90.38 148 LYS A CA 1
ATOM 1163 C C . LYS A 1 148 ? -5.908 9.805 -3.054 1.00 90.38 148 LYS A C 1
ATOM 1165 O O . LYS A 1 148 ? -4.681 9.764 -3.154 1.00 90.38 148 LYS A O 1
ATOM 1170 N N . GLU A 1 149 ? -6.571 9.007 -2.233 1.00 90.81 149 GLU A N 1
ATOM 1171 C CA . GLU A 1 149 ? -5.924 7.937 -1.467 1.00 90.81 149 GLU A CA 1
ATOM 1172 C C . GLU A 1 149 ? -5.818 6.639 -2.255 1.00 90.81 149 GLU A C 1
ATOM 1174 O O . GLU A 1 149 ? -5.031 5.762 -1.913 1.00 90.81 149 GLU A O 1
ATOM 1179 N N . MET A 1 150 ? -6.574 6.547 -3.343 1.00 94.56 150 MET A N 1
ATOM 1180 C CA . MET A 1 150 ? -6.488 5.496 -4.337 1.00 94.56 150 MET A CA 1
ATOM 1181 C C . MET A 1 150 ? -6.534 6.139 -5.720 1.00 94.56 150 MET A C 1
ATOM 1183 O O . MET A 1 150 ? -7.259 7.109 -5.931 1.00 94.56 150 MET A O 1
ATOM 1187 N N . ILE A 1 151 ? -5.760 5.613 -6.667 1.00 94.88 151 ILE A N 1
ATOM 1188 C CA . ILE A 1 151 ? -5.871 6.007 -8.077 1.00 94.88 151 ILE A CA 1
ATOM 1189 C C . ILE A 1 151 ? -6.712 4.957 -8.797 1.00 94.88 151 ILE A C 1
ATOM 1191 O O . ILE A 1 151 ? -6.506 3.761 -8.589 1.00 94.88 151 ILE A O 1
ATOM 1195 N N . ILE A 1 152 ? -7.661 5.405 -9.618 1.00 94.75 152 ILE A N 1
ATOM 1196 C CA . ILE A 1 152 ? -8.572 4.539 -10.370 1.00 94.75 152 ILE A CA 1
ATOM 1197 C C . ILE A 1 152 ? -8.415 4.858 -11.860 1.00 94.75 152 ILE A C 1
ATOM 1199 O O . ILE A 1 152 ? -8.738 5.967 -12.279 1.00 94.75 152 ILE A O 1
ATOM 1203 N N . GLU A 1 153 ? -7.928 3.897 -12.650 1.00 93.56 153 GLU A N 1
ATOM 1204 C CA . GLU A 1 153 ? -7.776 4.012 -14.110 1.00 93.56 153 GLU A CA 1
ATOM 1205 C C . GLU A 1 153 ? -8.179 2.706 -14.809 1.00 93.56 153 GLU A C 1
ATOM 1207 O O . GLU A 1 153 ? -7.651 1.642 -14.494 1.00 93.56 153 GLU A O 1
ATOM 1212 N N . ASP A 1 154 ? -9.086 2.777 -15.788 1.00 91.25 154 ASP A N 1
ATOM 1213 C CA . ASP A 1 154 ? -9.550 1.632 -16.595 1.00 91.25 154 ASP A CA 1
ATOM 1214 C C . ASP A 1 154 ? -9.948 0.392 -15.764 1.00 91.25 154 ASP A C 1
ATOM 1216 O O . ASP A 1 154 ? -9.427 -0.701 -15.981 1.00 91.25 154 ASP A O 1
ATOM 1220 N N . ASP A 1 155 ? -10.835 0.560 -14.776 1.00 92.75 155 ASP A N 1
ATOM 1221 C CA . ASP A 1 155 ? -11.257 -0.502 -13.841 1.00 92.75 155 ASP A CA 1
ATOM 1222 C C . ASP A 1 155 ? -10.108 -1.126 -13.019 1.00 92.75 155 ASP A C 1
ATOM 1224 O O . ASP A 1 155 ? -10.205 -2.262 -12.542 1.00 92.75 155 ASP A O 1
ATOM 1228 N N . ARG A 1 156 ? -9.006 -0.389 -12.831 1.00 94.44 156 ARG A N 1
ATOM 1229 C CA . ARG A 1 156 ? -7.874 -0.778 -11.982 1.00 94.44 156 ARG A CA 1
ATOM 1230 C C . ARG A 1 156 ? -7.700 0.213 -10.846 1.00 94.44 156 ARG A C 1
ATOM 1232 O O . ARG A 1 156 ? -7.739 1.424 -11.047 1.00 94.44 156 ARG A O 1
ATOM 1239 N N . CYS A 1 157 ? -7.471 -0.320 -9.657 1.00 95.06 157 CYS A N 1
ATOM 1240 C CA . CYS A 1 157 ? -7.242 0.420 -8.431 1.00 95.06 157 CYS A CA 1
ATOM 1241 C C . CYS A 1 157 ? -5.774 0.288 -8.023 1.00 95.06 157 CYS A C 1
ATOM 1243 O O . CYS A 1 157 ? -5.245 -0.821 -7.930 1.00 95.06 157 CYS A O 1
ATOM 1245 N N . TYR A 1 158 ? -5.132 1.420 -7.751 1.00 94.06 158 TYR A N 1
ATOM 1246 C CA . TYR A 1 158 ? -3.716 1.497 -7.419 1.00 94.06 158 TYR A CA 1
ATOM 1247 C C . TYR A 1 158 ? -3.499 2.173 -6.073 1.00 94.06 158 TYR A C 1
ATOM 1249 O O . TYR A 1 158 ? -4.165 3.158 -5.734 1.00 94.06 158 TYR A O 1
ATOM 1257 N N . HIS A 1 159 ? -2.459 1.725 -5.373 1.00 92.06 159 HIS A N 1
ATOM 1258 C CA . HIS A 1 159 ? -1.846 2.552 -4.348 1.00 92.06 159 HIS A CA 1
ATOM 1259 C C . HIS A 1 159 ? -1.138 3.750 -5.019 1.00 92.06 159 HIS A C 1
ATOM 1261 O O . HIS A 1 159 ? -0.361 3.537 -5.959 1.00 92.06 159 HIS A O 1
ATOM 1267 N N . PRO A 1 160 ? -1.336 5.003 -4.557 1.00 91.56 160 PRO A N 1
ATOM 1268 C CA . PRO A 1 160 ? -0.777 6.183 -5.218 1.00 91.56 160 PRO A CA 1
ATOM 1269 C C . PRO A 1 160 ? 0.741 6.122 -5.426 1.00 91.56 160 PRO A C 1
ATOM 1271 O O . PRO A 1 160 ? 1.229 6.466 -6.501 1.00 91.56 160 PRO A O 1
ATOM 1274 N N . SER A 1 161 ? 1.503 5.643 -4.435 1.00 90.38 161 SER A N 1
ATOM 1275 C CA . SER A 1 161 ? 2.967 5.551 -4.562 1.00 90.38 161 SER A CA 1
ATOM 1276 C C . SER A 1 161 ? 3.403 4.598 -5.680 1.00 90.38 161 SER A C 1
ATOM 1278 O O . SER A 1 161 ? 4.342 4.917 -6.409 1.00 90.38 161 SER A O 1
ATOM 1280 N N . LEU A 1 162 ? 2.703 3.471 -5.857 1.00 90.75 162 LEU A N 1
ATOM 1281 C CA . LEU A 1 162 ? 3.009 2.476 -6.885 1.00 90.75 162 LEU A CA 1
ATOM 1282 C C . LEU A 1 162 ? 2.635 2.990 -8.271 1.00 90.75 162 LEU A C 1
ATOM 1284 O O . LEU A 1 162 ? 3.436 2.873 -9.194 1.00 90.75 162 LEU A O 1
ATOM 1288 N N . PHE A 1 163 ? 1.483 3.651 -8.395 1.00 93.81 163 PHE A N 1
ATOM 1289 C CA . PHE A 1 163 ? 1.061 4.279 -9.645 1.00 93.81 163 PHE A CA 1
ATOM 1290 C C . PHE A 1 163 ? 2.090 5.304 -10.146 1.00 93.81 163 PHE A C 1
ATOM 1292 O O . PHE A 1 163 ? 2.540 5.261 -11.294 1.00 93.81 163 PHE A O 1
ATOM 1299 N N . TYR A 1 164 ? 2.527 6.217 -9.271 1.00 92.94 164 TYR A N 1
ATOM 1300 C CA . TYR A 1 164 ? 3.527 7.216 -9.650 1.00 92.94 164 TYR A CA 1
ATOM 1301 C C . TYR A 1 164 ? 4.909 6.607 -9.890 1.00 92.94 164 TYR A C 1
ATOM 1303 O O . TYR A 1 164 ? 5.645 7.107 -10.748 1.00 92.94 164 TYR A O 1
ATOM 1311 N N . ALA A 1 165 ? 5.270 5.539 -9.175 1.00 91.75 165 ALA A N 1
ATOM 1312 C CA . ALA A 1 165 ? 6.495 4.796 -9.442 1.00 91.75 165 ALA A CA 1
ATOM 1313 C C . ALA A 1 165 ? 6.462 4.166 -10.845 1.00 91.75 165 ALA A C 1
ATOM 1315 O O . ALA A 1 165 ? 7.392 4.387 -11.623 1.00 91.75 165 ALA A O 1
ATOM 1316 N N . GLU A 1 166 ? 5.373 3.484 -11.209 1.00 91.00 166 GLU A N 1
ATOM 1317 C CA . GLU A 1 166 ? 5.172 2.878 -12.531 1.00 91.00 166 GLU A CA 1
ATOM 1318 C C . GLU A 1 166 ? 5.235 3.931 -13.645 1.00 91.00 166 GLU A C 1
ATOM 1320 O O . GLU A 1 166 ? 6.023 3.807 -14.588 1.00 91.00 166 GLU A O 1
ATOM 1325 N N . GLN A 1 167 ? 4.503 5.039 -13.492 1.00 92.06 167 GLN A N 1
ATOM 1326 C CA . GLN A 1 167 ? 4.522 6.132 -14.462 1.00 92.06 167 GLN A CA 1
ATOM 1327 C C . GLN A 1 167 ? 5.924 6.753 -14.599 1.00 92.06 167 GLN A C 1
ATOM 1329 O O . GLN A 1 167 ? 6.354 7.116 -15.698 1.00 92.06 167 GLN A O 1
ATOM 1334 N N . SER A 1 168 ? 6.658 6.877 -13.492 1.00 93.56 168 SER A N 1
ATOM 1335 C CA . SER A 1 168 ? 8.023 7.409 -13.492 1.00 93.56 168 SER A CA 1
ATOM 1336 C C . SER A 1 168 ? 9.000 6.480 -14.206 1.00 93.56 168 SER A C 1
ATOM 1338 O O . SER A 1 168 ? 9.849 6.959 -14.961 1.00 93.56 168 SER A O 1
ATOM 1340 N N . VAL A 1 169 ? 8.882 5.166 -13.997 1.00 93.25 169 VAL A N 1
ATOM 1341 C CA . VAL A 1 169 ? 9.683 4.155 -14.699 1.00 93.25 169 VAL A CA 1
ATOM 1342 C C . VAL A 1 169 ? 9.389 4.207 -16.197 1.00 93.25 169 VAL A C 1
ATOM 1344 O O . VAL A 1 169 ? 10.323 4.354 -16.986 1.00 93.25 169 VAL A O 1
ATOM 1347 N N . ALA A 1 170 ? 8.113 4.207 -16.590 1.00 92.88 170 ALA A N 1
ATOM 1348 C CA . ALA A 1 170 ? 7.704 4.291 -17.990 1.00 92.88 170 ALA A CA 1
ATOM 1349 C C . ALA A 1 170 ? 8.251 5.554 -18.681 1.00 92.88 170 ALA A C 1
ATOM 1351 O O . ALA A 1 170 ? 8.871 5.469 -19.742 1.00 92.88 170 ALA A O 1
ATOM 1352 N N . LYS A 1 171 ? 8.116 6.726 -18.043 1.00 92.62 171 LYS A N 1
ATOM 1353 C CA . LYS A 1 171 ? 8.646 8.002 -18.558 1.00 92.62 171 LYS A CA 1
ATOM 1354 C C . LYS A 1 171 ? 10.167 7.988 -18.710 1.00 92.62 171 LYS A C 1
ATOM 1356 O O . LYS A 1 171 ? 10.694 8.509 -19.693 1.00 92.62 171 LYS A O 1
ATOM 1361 N N . ARG A 1 172 ? 10.892 7.410 -17.746 1.00 92.62 172 ARG A N 1
ATOM 1362 C CA . ARG A 1 172 ? 12.359 7.300 -17.804 1.00 92.62 172 ARG A CA 1
ATOM 1363 C C . ARG A 1 172 ? 12.802 6.382 -18.935 1.00 92.62 172 ARG A C 1
ATOM 1365 O O . ARG A 1 172 ? 13.689 6.768 -19.690 1.00 92.62 172 ARG A O 1
ATOM 1372 N N . ILE A 1 173 ? 12.162 5.223 -19.082 1.00 92.25 173 ILE A N 1
ATOM 1373 C CA . ILE A 1 173 ? 12.437 4.289 -20.180 1.00 92.25 173 ILE A CA 1
ATOM 1374 C C . ILE A 1 173 ? 12.174 4.970 -21.524 1.00 92.25 173 ILE A C 1
ATOM 1376 O O . ILE A 1 173 ? 13.042 4.952 -22.390 1.00 92.25 173 ILE A O 1
ATOM 1380 N N . GLN A 1 174 ? 11.029 5.639 -21.679 1.00 92.12 174 GLN A N 1
ATOM 1381 C CA . GLN A 1 174 ? 10.699 6.361 -22.907 1.00 92.12 174 GLN A CA 1
ATOM 1382 C C . GLN A 1 174 ? 11.752 7.424 -23.243 1.00 92.12 174 GLN A C 1
ATOM 1384 O O . GLN A 1 174 ? 12.193 7.514 -24.387 1.00 92.12 174 GLN A O 1
ATOM 1389 N N . LYS A 1 175 ? 12.197 8.194 -22.241 1.00 90.31 175 LYS A N 1
ATOM 1390 C CA . LYS A 1 175 ? 13.249 9.200 -22.414 1.00 90.31 175 LYS A CA 1
ATOM 1391 C C . LYS A 1 175 ? 14.561 8.576 -22.893 1.00 90.31 175 LYS A C 1
ATOM 1393 O O . LYS A 1 175 ? 15.159 9.116 -23.815 1.00 90.31 175 LYS A O 1
ATOM 1398 N N . ILE A 1 176 ? 14.987 7.461 -22.300 1.00 88.56 176 ILE A N 1
ATOM 1399 C CA . ILE A 1 176 ? 16.214 6.755 -22.700 1.00 88.56 176 ILE A CA 1
ATOM 1400 C C . ILE A 1 176 ? 16.074 6.238 -24.136 1.00 88.56 176 ILE A C 1
ATOM 1402 O O . ILE A 1 176 ? 16.905 6.541 -24.979 1.00 88.56 176 ILE A O 1
ATOM 1406 N N . VAL A 1 177 ? 14.983 5.536 -24.448 1.00 87.50 177 VAL A N 1
ATOM 1407 C CA . VAL A 1 177 ? 14.752 4.948 -25.779 1.00 87.50 177 VAL A CA 1
ATOM 1408 C C . VAL A 1 177 ? 14.639 6.011 -26.880 1.00 87.50 177 VAL A C 1
ATOM 1410 O O . VAL A 1 177 ? 15.012 5.748 -28.017 1.00 87.50 177 VAL A O 1
ATOM 1413 N N . SER A 1 178 ? 14.172 7.223 -26.563 1.00 86.81 178 SER A N 1
ATOM 1414 C CA . SER A 1 178 ? 14.085 8.327 -27.533 1.00 86.81 178 SER A CA 1
ATOM 1415 C C . SER A 1 178 ? 15.425 8.983 -27.902 1.00 86.81 178 SER A C 1
ATOM 1417 O O . SER A 1 178 ? 15.444 9.861 -28.762 1.00 86.81 178 SER A O 1
ATOM 1419 N N . GLN A 1 179 ? 16.538 8.603 -27.265 1.00 84.06 179 GLN A N 1
ATOM 1420 C CA . GLN A 1 179 ? 17.853 9.174 -27.563 1.00 84.06 179 GLN A CA 1
ATOM 1421 C C . GLN A 1 179 ? 18.382 8.648 -28.902 1.00 84.06 179 GLN A C 1
ATOM 1423 O O . GLN A 1 179 ? 18.714 7.474 -29.035 1.00 84.06 179 GLN A O 1
ATOM 1428 N N . THR A 1 180 ? 18.500 9.537 -29.889 1.00 75.06 180 THR A N 1
ATOM 1429 C CA . THR A 1 180 ? 18.979 9.206 -31.244 1.00 75.06 180 THR A CA 1
ATOM 1430 C C . THR A 1 180 ? 20.494 9.333 -31.409 1.00 75.06 180 THR A C 1
ATOM 1432 O O . THR A 1 180 ? 21.027 8.944 -32.440 1.00 75.06 180 THR A O 1
ATOM 1435 N N . GLU A 1 181 ? 21.198 9.857 -30.403 1.00 75.25 181 GLU A N 1
ATOM 1436 C CA . GLU A 1 181 ? 22.645 10.141 -30.438 1.00 75.25 181 GLU A CA 1
ATOM 1437 C C . GLU A 1 181 ? 23.515 8.885 -30.647 1.00 75.25 181 GLU A C 1
ATOM 1439 O O . GLU A 1 181 ? 24.655 8.998 -31.084 1.00 75.25 181 GLU A O 1
ATOM 1444 N N . TYR A 1 182 ? 22.965 7.696 -30.386 1.00 68.94 182 TYR A N 1
ATOM 1445 C CA . TYR A 1 182 ? 23.649 6.404 -30.509 1.00 68.94 182 TYR A CA 1
ATOM 1446 C C . TYR A 1 182 ? 23.543 5.770 -31.905 1.00 68.94 182 TYR A C 1
ATOM 1448 O O . TYR A 1 182 ? 24.319 4.871 -32.221 1.00 68.94 182 TYR A O 1
ATOM 1456 N N . ALA A 1 183 ? 22.605 6.225 -32.748 1.00 64.25 183 ALA A N 1
ATOM 1457 C CA . ALA A 1 183 ? 22.329 5.593 -34.042 1.00 64.25 183 ALA A CA 1
ATOM 1458 C C . ALA A 1 183 ? 23.483 5.756 -35.048 1.00 64.25 183 ALA A C 1
ATOM 1460 O O . ALA A 1 183 ? 23.753 4.838 -35.818 1.00 64.25 183 ALA A O 1
ATOM 1461 N N . ASP A 1 184 ? 24.192 6.887 -34.989 1.00 66.75 184 ASP A N 1
ATOM 1462 C CA . ASP A 1 184 ? 25.260 7.249 -35.934 1.00 66.75 184 ASP A CA 1
ATOM 1463 C C . ASP A 1 184 ? 26.649 7.323 -35.270 1.00 66.75 184 ASP A C 1
ATOM 1465 O O . ASP A 1 184 ? 27.607 7.819 -35.863 1.00 66.75 184 ASP A O 1
ATOM 1469 N N . GLN A 1 185 ? 26.775 6.872 -34.017 1.00 68.31 185 GLN A N 1
ATOM 1470 C CA . GLN A 1 185 ? 27.973 7.122 -33.210 1.00 68.31 185 GLN A CA 1
ATOM 1471 C C . GLN A 1 185 ? 29.176 6.256 -33.616 1.00 68.31 185 GLN A C 1
ATOM 1473 O O . GLN A 1 185 ? 30.317 6.679 -33.434 1.00 68.31 185 GLN A O 1
ATOM 1478 N N . PHE A 1 186 ? 28.931 5.067 -34.175 1.00 71.12 186 PHE A N 1
ATOM 1479 C CA . PHE A 1 186 ? 29.977 4.107 -34.530 1.00 71.12 186 PHE A CA 1
ATOM 1480 C C . PHE A 1 186 ? 29.774 3.568 -35.952 1.00 71.12 186 PHE A C 1
ATOM 1482 O O . PHE A 1 186 ? 28.803 2.847 -36.197 1.00 71.12 186 PHE A O 1
ATOM 1489 N N . PRO A 1 187 ? 30.690 3.859 -36.892 1.00 81.06 187 PRO A N 1
ATOM 1490 C CA . PRO A 1 187 ? 30.713 3.200 -38.190 1.00 81.06 187 PRO A CA 1
ATOM 1491 C C . PRO A 1 187 ? 30.892 1.684 -38.033 1.00 81.06 187 PRO A C 1
ATOM 1493 O O . PRO A 1 187 ? 31.744 1.221 -37.272 1.00 81.06 187 PRO A O 1
ATOM 1496 N N . GLU A 1 188 ? 30.143 0.897 -38.807 1.00 80.69 188 GLU A N 1
ATOM 1497 C CA . GLU A 1 188 ? 30.194 -0.573 -38.758 1.00 80.69 188 GLU A CA 1
ATOM 1498 C C . GLU A 1 188 ? 31.616 -1.125 -38.972 1.00 80.69 188 GLU A C 1
ATOM 1500 O O . GLU A 1 188 ? 32.026 -2.086 -38.322 1.00 80.69 188 GLU A O 1
ATOM 1505 N N . SER A 1 189 ? 32.410 -0.475 -39.825 1.00 82.25 189 SER A N 1
ATOM 1506 C CA . SER A 1 189 ? 33.800 -0.855 -40.084 1.00 82.25 189 SER A CA 1
ATOM 1507 C C . SER A 1 189 ? 34.710 -0.718 -38.860 1.00 82.25 189 SER A C 1
ATOM 1509 O O . SER A 1 189 ? 35.568 -1.571 -38.650 1.00 82.25 189 SER A O 1
ATOM 1511 N N . GLU A 1 190 ? 34.535 0.327 -38.044 1.00 84.56 190 GLU A N 1
ATOM 1512 C CA . GLU A 1 190 ? 35.333 0.522 -36.824 1.00 84.56 190 GLU A CA 1
ATOM 1513 C C . GLU A 1 190 ? 34.952 -0.502 -35.751 1.00 84.56 190 GLU A C 1
ATOM 1515 O O . GLU A 1 190 ? 35.824 -1.057 -35.081 1.00 84.56 190 GLU A O 1
ATOM 1520 N N . PHE A 1 191 ? 33.657 -0.818 -35.648 1.00 85.62 191 PHE A N 1
ATOM 1521 C CA . PHE A 1 191 ? 33.165 -1.872 -34.766 1.00 85.62 191 PHE A CA 1
ATOM 1522 C C . PHE A 1 191 ? 33.765 -3.242 -35.113 1.00 85.62 191 PHE A C 1
ATOM 1524 O O . PHE A 1 191 ? 34.270 -3.932 -34.227 1.00 85.62 191 PHE A O 1
ATOM 1531 N N . LEU A 1 192 ? 33.749 -3.634 -36.393 1.00 85.38 192 LEU A N 1
ATOM 1532 C CA . LEU A 1 192 ? 34.277 -4.929 -36.833 1.00 85.38 192 LEU A CA 1
ATOM 1533 C C . LEU A 1 192 ? 35.788 -5.061 -36.596 1.00 85.38 192 LEU A C 1
ATOM 1535 O O . LEU A 1 192 ? 36.243 -6.134 -36.198 1.00 85.38 192 LEU A O 1
ATOM 1539 N N . LEU A 1 193 ? 36.554 -3.981 -36.794 1.00 87.44 193 LEU A N 1
ATOM 1540 C CA . LEU A 1 193 ? 37.991 -3.953 -36.494 1.00 87.44 193 LEU A CA 1
ATOM 1541 C C . LEU A 1 193 ? 38.252 -4.150 -34.995 1.00 87.44 193 LEU A C 1
ATOM 1543 O O . LEU A 1 193 ? 38.997 -5.051 -34.615 1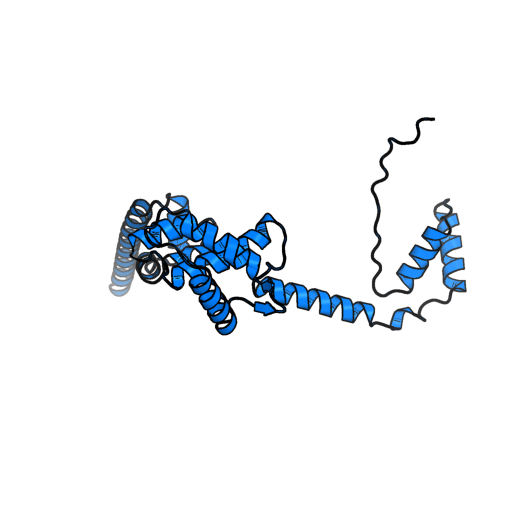.00 87.44 193 LEU A O 1
ATOM 1547 N N . ALA A 1 194 ? 37.580 -3.371 -34.143 1.00 87.06 194 ALA A N 1
ATOM 1548 C CA . ALA A 1 194 ? 37.724 -3.476 -32.691 1.00 87.06 194 ALA A CA 1
ATOM 1549 C C . ALA A 1 194 ? 37.275 -4.847 -32.150 1.00 87.06 194 ALA A C 1
ATOM 1551 O O . ALA A 1 194 ? 37.864 -5.375 -31.203 1.00 87.06 194 ALA A O 1
ATOM 1552 N N . LEU A 1 195 ? 36.243 -5.446 -32.754 1.00 87.44 195 LEU A N 1
ATOM 1553 C CA . LEU A 1 195 ? 35.778 -6.783 -32.399 1.00 87.44 195 LEU A CA 1
ATOM 1554 C C . LEU A 1 195 ? 36.817 -7.857 -32.753 1.00 87.44 195 LEU A C 1
ATOM 1556 O O . LEU A 1 195 ? 37.047 -8.749 -31.941 1.00 87.44 195 LEU A O 1
ATOM 1560 N N . GLY A 1 196 ? 37.468 -7.753 -33.916 1.00 87.69 196 GLY A N 1
ATOM 1561 C CA . GLY A 1 196 ? 38.537 -8.670 -34.324 1.00 87.69 196 GLY A CA 1
ATOM 1562 C C . GLY A 1 196 ? 39.745 -8.624 -33.383 1.00 87.69 196 GLY A C 1
ATOM 1563 O O . GLY A 1 196 ? 40.193 -9.666 -32.907 1.00 87.69 196 GLY A O 1
ATOM 1564 N N . GLU A 1 197 ? 40.211 -7.423 -33.0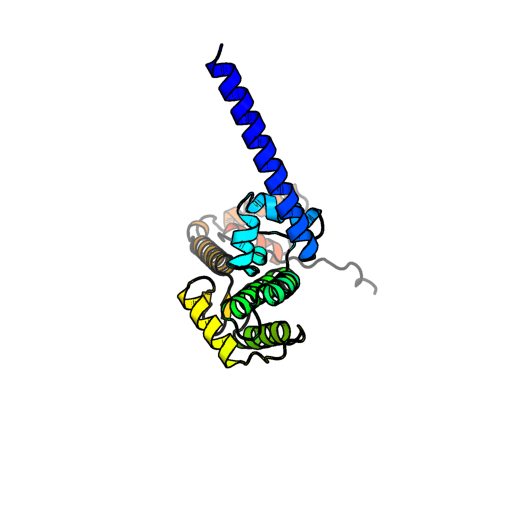23 1.00 90.81 197 GLU A N 1
ATOM 1565 C CA . GLU A 1 197 ? 41.299 -7.249 -32.045 1.00 90.81 197 GLU A CA 1
ATOM 1566 C C . GLU A 1 197 ? 40.943 -7.839 -30.668 1.00 90.81 197 GLU A C 1
ATOM 1568 O O . GLU A 1 197 ? 41.789 -8.414 -29.975 1.00 90.81 197 GLU A O 1
ATOM 1573 N N . LEU A 1 198 ? 39.675 -7.719 -30.256 1.00 89.00 198 LEU A N 1
ATOM 1574 C CA . LEU A 1 198 ? 39.180 -8.293 -29.008 1.00 89.00 198 LEU A CA 1
ATOM 1575 C C . LEU A 1 198 ? 39.143 -9.828 -29.052 1.00 89.00 198 LEU A C 1
ATOM 1577 O O . LEU A 1 198 ? 39.544 -10.460 -28.072 1.00 89.00 198 LEU A O 1
ATOM 1581 N N . GLU A 1 199 ? 38.665 -10.409 -30.156 1.00 90.69 199 GLU A N 1
ATOM 1582 C CA . GLU A 1 199 ? 38.626 -11.859 -30.395 1.00 90.69 199 GLU A CA 1
ATOM 1583 C C . GLU A 1 199 ? 40.036 -12.467 -30.346 1.00 90.69 199 GLU A C 1
ATOM 1585 O O . GLU A 1 199 ? 40.256 -13.450 -29.635 1.00 90.69 199 GLU A O 1
ATOM 1590 N N . GLU A 1 200 ? 41.015 -11.836 -31.002 1.00 91.31 200 GLU A N 1
ATOM 1591 C CA . GLU A 1 200 ? 42.418 -12.270 -30.970 1.00 91.31 200 GLU A CA 1
ATOM 1592 C C . GLU A 1 200 ? 43.027 -12.171 -29.569 1.00 91.31 200 GLU A C 1
ATOM 1594 O O . GLU A 1 200 ? 43.652 -13.120 -29.090 1.00 91.31 200 GLU A O 1
ATOM 1599 N N . ARG A 1 201 ? 42.813 -11.047 -28.874 1.00 93.25 201 ARG A N 1
ATOM 1600 C CA . ARG A 1 201 ? 43.358 -10.828 -27.526 1.00 93.25 201 ARG A CA 1
ATOM 1601 C C . ARG A 1 201 ? 42.795 -11.803 -26.494 1.00 93.25 201 ARG A C 1
ATOM 1603 O O . ARG A 1 201 ? 43.508 -12.190 -25.571 1.00 93.25 201 ARG A O 1
ATOM 1610 N N . LEU A 1 202 ? 41.514 -12.149 -26.608 1.00 88.94 202 LEU A N 1
ATOM 1611 C CA . LEU A 1 202 ? 40.837 -13.066 -25.689 1.00 88.94 202 LEU A CA 1
ATOM 1612 C C . LEU A 1 202 ? 40.935 -14.534 -26.126 1.00 88.94 202 LEU A C 1
ATOM 1614 O O . LEU A 1 202 ? 40.606 -15.415 -25.334 1.00 88.94 202 LEU A O 1
ATOM 1618 N N . GLY A 1 203 ? 41.385 -14.808 -27.354 1.00 89.56 203 GLY A N 1
ATOM 1619 C CA . GLY A 1 203 ? 41.470 -16.159 -27.907 1.00 89.56 203 GLY A CA 1
ATOM 1620 C C . GLY A 1 203 ? 40.103 -16.825 -28.091 1.00 89.56 203 GLY A C 1
ATOM 1621 O O . GLY A 1 203 ? 39.995 -18.045 -27.970 1.00 89.56 203 GLY A O 1
ATOM 1622 N N . VAL A 1 204 ? 39.053 -16.040 -28.342 1.00 89.94 204 VAL A N 1
ATOM 1623 C CA . VAL A 1 204 ? 37.672 -16.522 -28.509 1.00 89.94 204 VAL A CA 1
ATOM 1624 C C . VAL A 1 204 ? 37.094 -16.043 -29.832 1.00 89.94 204 VAL A C 1
ATOM 1626 O O . VAL A 1 204 ? 37.494 -15.007 -30.349 1.00 89.94 204 VAL A O 1
ATOM 1629 N N . GLN A 1 205 ? 36.115 -16.776 -30.359 1.00 86.56 205 GLN A N 1
ATOM 1630 C CA . GLN A 1 205 ? 35.306 -16.334 -31.493 1.00 86.56 205 GLN A CA 1
ATOM 1631 C C . GLN A 1 205 ? 33.848 -16.246 -31.064 1.00 86.56 205 GLN A C 1
ATOM 1633 O O . GLN A 1 205 ? 33.283 -17.215 -30.554 1.00 86.56 205 GLN A O 1
ATOM 1638 N N . TYR A 1 206 ? 33.240 -15.083 -31.269 1.00 84.69 206 TYR A N 1
ATOM 1639 C CA . TYR A 1 206 ? 31.832 -14.873 -30.976 1.00 84.69 206 TYR A CA 1
ATOM 1640 C C . TYR A 1 206 ? 30.964 -15.449 -32.095 1.00 84.69 206 TYR A C 1
ATOM 1642 O O . TYR A 1 206 ? 31.263 -15.311 -33.284 1.00 84.69 206 TYR A O 1
ATOM 1650 N N . ALA A 1 207 ? 29.840 -16.059 -31.722 1.00 86.44 207 ALA A N 1
ATOM 1651 C CA . ALA A 1 207 ? 28.832 -16.472 -32.692 1.00 86.44 207 ALA A CA 1
ATOM 1652 C C . ALA A 1 207 ? 28.179 -15.238 -33.354 1.00 86.44 207 ALA A C 1
ATOM 1654 O O . ALA A 1 207 ? 28.081 -14.191 -32.707 1.00 86.44 207 ALA A O 1
ATOM 1655 N N . PRO A 1 208 ? 27.653 -15.339 -34.591 1.00 84.00 208 PRO A N 1
ATOM 1656 C CA . PRO A 1 208 ? 27.012 -14.212 -35.281 1.00 84.00 208 PRO A CA 1
ATOM 1657 C C . PRO A 1 208 ? 25.943 -13.494 -34.441 1.00 84.00 208 PRO A C 1
ATOM 1659 O O . PRO A 1 208 ? 25.928 -12.269 -34.368 1.00 84.00 208 PRO A O 1
ATOM 1662 N N . THR A 1 209 ? 25.125 -14.248 -33.701 1.00 83.62 209 THR A N 1
ATOM 1663 C CA . THR A 1 209 ? 24.091 -13.703 -32.804 1.00 83.62 209 THR A CA 1
ATOM 1664 C C . THR A 1 209 ? 24.662 -12.889 -31.641 1.00 83.62 209 THR A C 1
ATOM 1666 O O . THR A 1 209 ? 24.052 -11.913 -31.210 1.00 83.62 209 THR A O 1
ATOM 1669 N N . GLN A 1 210 ? 25.841 -13.258 -31.135 1.00 82.62 210 GLN A N 1
ATOM 1670 C CA . GLN A 1 210 ? 26.541 -12.501 -30.099 1.00 82.62 210 GLN A CA 1
ATOM 1671 C C . GLN A 1 210 ? 27.157 -11.225 -30.678 1.00 82.62 210 GLN A C 1
ATOM 1673 O O . GLN A 1 210 ? 27.065 -10.180 -30.041 1.00 82.62 210 GLN A O 1
ATOM 1678 N N . LYS A 1 211 ? 27.711 -11.281 -31.899 1.00 85.69 211 LYS A N 1
ATOM 1679 C CA . LYS A 1 211 ? 28.231 -10.095 -32.603 1.00 85.69 211 LYS A CA 1
ATOM 1680 C C . LYS A 1 211 ? 27.127 -9.060 -32.823 1.00 85.69 211 LYS A C 1
ATOM 1682 O O . LYS A 1 211 ? 27.296 -7.903 -32.450 1.00 85.69 211 LYS A O 1
ATOM 1687 N N . GLU A 1 212 ? 25.968 -9.500 -33.311 1.00 83.69 212 GLU A N 1
ATOM 1688 C CA . GLU A 1 212 ? 24.784 -8.649 -33.469 1.00 83.69 212 GLU A CA 1
ATOM 1689 C C . GLU A 1 212 ? 24.294 -8.064 -32.139 1.00 83.69 212 GLU A C 1
ATOM 1691 O O . GLU A 1 212 ? 23.906 -6.898 -32.083 1.00 83.69 212 GLU A O 1
ATOM 1696 N N . ALA A 1 213 ? 24.299 -8.851 -31.057 1.00 84.44 213 ALA A N 1
ATOM 1697 C CA . ALA A 1 213 ? 23.888 -8.373 -29.739 1.00 84.44 213 ALA A CA 1
ATOM 1698 C C . ALA A 1 213 ? 24.834 -7.288 -29.202 1.00 84.44 213 ALA A C 1
ATOM 1700 O O . ALA A 1 213 ? 24.359 -6.282 -28.681 1.00 84.44 213 ALA A O 1
ATOM 1701 N N . ILE A 1 214 ? 26.151 -7.461 -29.366 1.00 85.38 214 ILE A N 1
ATOM 1702 C CA . ILE A 1 214 ? 27.160 -6.466 -28.973 1.00 85.38 214 ILE A CA 1
ATOM 1703 C C . ILE A 1 214 ? 27.001 -5.194 -29.816 1.00 85.38 214 ILE A C 1
ATOM 1705 O O . ILE A 1 214 ? 26.969 -4.097 -29.264 1.00 85.38 214 ILE A O 1
ATOM 1709 N N . GLN A 1 215 ? 26.836 -5.330 -31.134 1.00 84.75 215 GLN A N 1
ATOM 1710 C CA . GLN A 1 215 ? 26.624 -4.190 -32.029 1.00 84.75 215 GLN A CA 1
ATOM 1711 C C . GLN A 1 215 ? 25.358 -3.411 -31.648 1.00 84.75 215 GLN A C 1
ATOM 1713 O O . GLN A 1 215 ? 25.402 -2.197 -31.462 1.00 84.75 215 GLN A O 1
ATOM 1718 N N . LYS A 1 216 ? 24.237 -4.111 -31.432 1.00 83.94 216 LYS A N 1
ATOM 1719 C CA . LYS A 1 216 ? 22.984 -3.495 -30.968 1.00 83.94 216 LYS A CA 1
ATOM 1720 C C . LYS A 1 216 ? 23.129 -2.846 -29.595 1.00 83.94 216 LYS A C 1
ATOM 1722 O O . LYS A 1 216 ? 22.524 -1.800 -29.386 1.00 83.94 216 LYS A O 1
ATOM 1727 N N . ALA A 1 217 ? 23.915 -3.423 -28.682 1.00 83.75 217 ALA A N 1
ATOM 1728 C CA . ALA A 1 217 ? 24.186 -2.836 -27.368 1.00 83.75 217 ALA A CA 1
ATOM 1729 C C . ALA A 1 217 ? 24.876 -1.471 -27.475 1.00 83.75 217 ALA A C 1
ATOM 1731 O O . ALA A 1 217 ? 24.553 -0.567 -26.714 1.00 83.75 217 ALA A O 1
ATOM 1732 N N . LEU A 1 218 ? 25.817 -1.331 -28.413 1.00 82.12 218 LEU A N 1
ATOM 1733 C CA . LEU A 1 218 ? 26.584 -0.101 -28.621 1.00 82.12 218 LEU A CA 1
ATOM 1734 C C . LEU A 1 218 ? 25.781 0.984 -29.348 1.00 82.12 218 LEU A C 1
ATOM 1736 O O . LEU A 1 218 ? 25.994 2.166 -29.103 1.00 82.12 218 LEU A O 1
ATOM 1740 N N . MET A 1 219 ? 24.856 0.581 -30.224 1.00 80.81 219 MET A N 1
ATOM 1741 C CA . MET A 1 219 ? 24.037 1.495 -31.032 1.00 80.81 219 MET A CA 1
ATOM 1742 C C . MET A 1 219 ? 22.671 1.819 -30.409 1.00 80.81 219 MET A C 1
ATOM 1744 O O . MET A 1 219 ? 21.892 2.573 -30.989 1.00 80.81 219 MET A O 1
ATOM 1748 N N . SER A 1 220 ? 22.351 1.244 -29.246 1.00 81.56 220 SER A N 1
ATOM 1749 C CA . SER A 1 220 ? 21.080 1.474 -28.556 1.00 81.56 220 SER A CA 1
ATOM 1750 C C . SER A 1 220 ? 21.313 2.138 -27.199 1.00 81.56 220 SER A C 1
ATOM 1752 O O . SER A 1 220 ? 22.165 1.680 -26.441 1.00 81.56 220 SER A O 1
ATOM 1754 N N . PRO A 1 221 ? 20.503 3.138 -26.814 1.00 82.94 221 PRO A N 1
ATOM 1755 C CA . PRO A 1 221 ? 20.596 3.764 -25.492 1.00 82.94 221 PRO A CA 1
ATOM 1756 C C . PRO A 1 221 ? 20.222 2.808 -24.342 1.00 82.94 221 PRO A C 1
ATOM 1758 O O . PRO A 1 221 ? 20.564 3.047 -23.185 1.00 82.94 221 PRO A O 1
ATOM 1761 N N . MET A 1 222 ? 19.507 1.718 -24.642 1.00 82.31 222 MET A N 1
ATOM 1762 C CA . MET A 1 222 ? 19.166 0.662 -23.692 1.00 82.31 222 MET A CA 1
ATOM 1763 C C . MET A 1 222 ? 19.083 -0.686 -24.412 1.00 82.31 222 MET A C 1
ATOM 1765 O O . MET A 1 222 ? 18.405 -0.800 -25.432 1.00 82.31 222 MET A O 1
ATOM 1769 N N . LEU A 1 223 ? 19.714 -1.719 -23.850 1.00 84.12 223 LEU A N 1
ATOM 1770 C CA . LEU A 1 223 ? 19.574 -3.108 -24.289 1.00 84.12 223 LEU A CA 1
ATOM 1771 C C . LEU A 1 223 ? 19.131 -3.970 -23.106 1.00 84.12 223 LEU A C 1
ATOM 1773 O O . LEU A 1 223 ? 19.745 -3.935 -22.041 1.00 84.12 223 LEU A O 1
ATOM 1777 N N . LEU A 1 224 ? 18.093 -4.781 -23.309 1.00 80.06 224 LEU A N 1
ATOM 1778 C CA . LEU A 1 224 ? 17.701 -5.815 -22.358 1.00 80.06 224 LEU A CA 1
ATOM 1779 C C . LEU A 1 224 ? 18.267 -7.160 -22.820 1.00 80.06 224 LEU A C 1
ATOM 1781 O O . LEU A 1 224 ? 17.853 -7.693 -23.849 1.00 80.06 224 LEU A O 1
ATOM 1785 N N . PHE A 1 225 ? 19.212 -7.710 -22.060 1.00 77.31 225 PHE A N 1
ATOM 1786 C CA . PHE A 1 225 ? 19.799 -9.017 -22.343 1.00 77.31 225 PHE A CA 1
ATOM 1787 C C . PHE A 1 225 ? 19.120 -10.091 -21.486 1.00 77.31 225 PHE A C 1
ATOM 1789 O O . PHE A 1 225 ? 19.323 -10.154 -20.275 1.00 77.31 225 PHE A O 1
ATOM 1796 N N . LEU A 1 226 ? 18.292 -10.930 -22.111 1.00 78.81 226 LEU A N 1
ATOM 1797 C CA . LEU A 1 226 ? 17.603 -12.029 -21.432 1.00 78.81 226 LEU A CA 1
ATOM 1798 C C . LEU A 1 226 ? 18.418 -13.318 -21.580 1.00 78.81 226 LEU A C 1
ATOM 1800 O O . LEU A 1 226 ? 18.387 -13.970 -22.621 1.00 78.81 226 LEU A O 1
ATOM 1804 N N . GLY A 1 227 ? 19.151 -13.689 -20.531 1.00 73.88 227 GLY A N 1
ATOM 1805 C CA . GLY A 1 227 ? 19.831 -14.981 -20.449 1.00 73.88 227 GLY A CA 1
ATOM 1806 C C . GLY A 1 227 ? 18.923 -16.044 -19.834 1.00 73.88 227 GLY A C 1
ATOM 1807 O O . GLY A 1 227 ? 18.347 -15.824 -18.771 1.00 73.88 227 GLY A O 1
ATOM 1808 N N . ARG A 1 228 ? 18.813 -17.218 -20.466 1.00 69.88 228 ARG A N 1
ATOM 1809 C CA . ARG A 1 228 ? 18.329 -18.426 -19.780 1.00 69.88 228 ARG A CA 1
ATOM 1810 C C . ARG A 1 228 ? 19.513 -19.097 -19.089 1.00 69.88 228 ARG A C 1
ATOM 1812 O O . ARG A 1 228 ? 20.583 -19.202 -19.687 1.00 69.88 228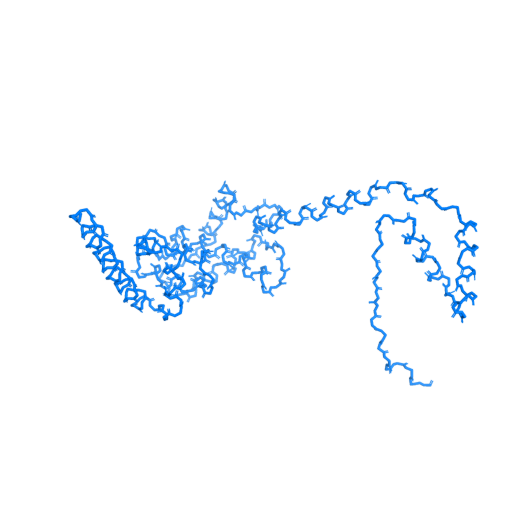 ARG A O 1
ATOM 1819 N N . ALA A 1 229 ? 19.323 -19.562 -17.856 1.00 53.75 229 ALA A N 1
ATOM 1820 C CA . ALA A 1 229 ? 20.278 -20.470 -17.236 1.00 53.75 229 ALA A CA 1
ATOM 1821 C C . ALA A 1 229 ? 20.345 -21.745 -18.089 1.00 53.75 229 ALA A C 1
ATOM 1823 O O . ALA A 1 229 ? 19.325 -22.385 -18.343 1.00 53.75 229 ALA A O 1
ATOM 1824 N N . TRP A 1 230 ? 21.536 -22.069 -18.583 1.00 43.94 230 TRP A N 1
ATOM 1825 C CA . TRP A 1 230 ? 21.804 -23.335 -19.254 1.00 43.94 230 TRP A CA 1
ATOM 1826 C C . TRP A 1 230 ? 21.667 -24.460 -18.218 1.00 43.94 230 TRP A C 1
ATOM 1828 O O . TRP A 1 230 ? 22.525 -24.597 -17.345 1.00 43.94 230 TRP A O 1
ATOM 1838 N N . ASN A 1 231 ? 20.590 -25.247 -18.289 1.00 45.34 231 ASN A N 1
ATOM 1839 C CA . ASN A 1 231 ? 20.502 -26.502 -17.547 1.00 45.34 231 ASN A CA 1
ATOM 1840 C C . ASN A 1 231 ? 21.427 -27.516 -18.224 1.00 45.34 231 ASN A C 1
ATOM 1842 O O . ASN A 1 231 ? 21.251 -27.863 -19.386 1.00 45.34 231 ASN A O 1
ATOM 1846 N N . ARG A 1 232 ? 22.436 -27.970 -17.484 1.00 44.19 232 ARG A N 1
ATOM 1847 C CA . ARG A 1 232 ? 23.486 -28.899 -17.927 1.00 44.19 232 ARG A CA 1
ATOM 1848 C C . ARG A 1 232 ? 23.029 -30.370 -17.977 1.00 44.19 232 ARG A C 1
ATOM 1850 O O . ARG A 1 232 ? 23.860 -31.254 -17.809 1.00 44.19 232 ARG A O 1
ATOM 1857 N N . GLU A 1 233 ? 21.736 -30.636 -18.162 1.00 46.59 233 GLU A N 1
ATOM 1858 C CA . GLU A 1 233 ? 21.166 -31.993 -18.056 1.00 46.59 233 GLU A CA 1
ATOM 1859 C C . GLU A 1 233 ? 20.749 -32.635 -19.391 1.00 46.59 233 GLU A C 1
ATOM 1861 O O . GLU A 1 233 ? 20.474 -33.828 -19.395 1.00 46.59 233 GLU A O 1
ATOM 1866 N N . ASP A 1 234 ? 20.800 -31.924 -20.525 1.00 46.16 234 ASP A N 1
ATOM 1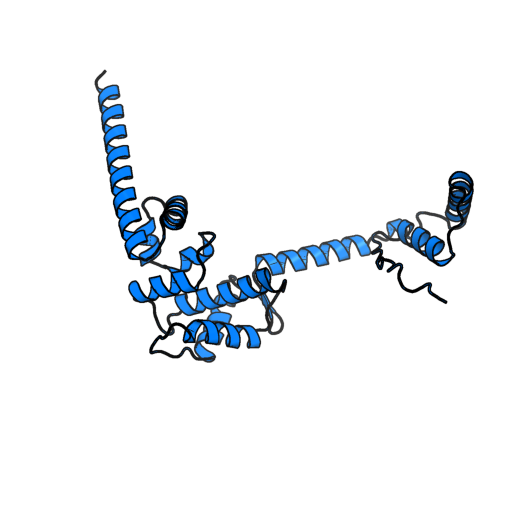867 C CA . ASP A 1 234 ? 20.278 -32.447 -21.806 1.00 46.16 234 ASP A CA 1
ATOM 1868 C C . ASP A 1 234 ? 21.335 -32.902 -22.837 1.00 46.16 234 ASP A C 1
ATOM 1870 O O . ASP A 1 234 ? 20.981 -33.177 -23.979 1.00 46.16 234 ASP A O 1
ATOM 1874 N N . ASP A 1 235 ? 22.605 -33.083 -22.454 1.00 41.66 235 ASP A N 1
ATOM 1875 C CA . ASP A 1 235 ? 23.600 -33.758 -23.312 1.00 41.66 235 ASP A CA 1
ATOM 1876 C C . ASP A 1 235 ? 23.898 -35.165 -22.784 1.00 41.66 235 ASP A C 1
ATOM 1878 O O . ASP A 1 235 ? 24.967 -35.476 -22.253 1.00 41.66 235 ASP A O 1
ATOM 1882 N N . GLY A 1 236 ? 22.893 -36.023 -22.921 1.00 44.53 236 GLY A N 1
ATOM 1883 C CA . GLY A 1 236 ? 23.005 -37.460 -22.751 1.00 44.53 236 GLY A CA 1
ATOM 1884 C C . GLY A 1 236 ? 22.405 -38.182 -23.944 1.00 44.53 236 GLY A C 1
ATOM 1885 O O . GLY A 1 236 ? 21.333 -38.747 -23.787 1.00 44.53 236 GLY A O 1
ATOM 1886 N N . HIS A 1 237 ? 23.096 -38.176 -25.091 1.00 35.34 237 HIS A N 1
ATOM 1887 C CA . HIS A 1 237 ? 23.063 -39.233 -26.113 1.00 35.34 237 HIS A CA 1
ATOM 1888 C C . HIS A 1 237 ? 24.328 -39.210 -26.975 1.00 35.34 237 HIS A C 1
ATOM 1890 O O . HIS A 1 237 ? 24.685 -38.126 -27.484 1.00 35.34 237 HIS A O 1
#

Radius of gyration: 29.62 Å; chains: 1; bounding box: 68×69×83 Å

Foldseek 3Di:
DVVVVVVVVVVVVVVVVLVVLLVVQQVVCVVLVDDPVQSVQLCVQQPSCSVVVCLVALLVCCVRGPPDALLSSQSSCVVSPNAALRLSNLLSLLLRLQVCCCVPVVDQWDFLVVSLVNSQVVRVVNPGPHRDDSVSNVVSQVVCCVVVCWPADPRIIGGNVSVVVVVVVVVVVVVLQPDQCLQPVDDPVNLVVVVVVVCVVVVHDDDPVVSVLVSCCRSGSDDDDDDDPDDPPPPDD

Sequence (237 aa):
MYRAYQKKADKLAAALQEHQGLEQIMISLNQYGFGPQLSMKIYQVYESETLQKIEENPYQLVKDVEGIGFIKADELGARTGISGNDPERIRAALLYTVETASLQDGHTYIQTKDLIVETRKLLNQTGNDYKVTEMDVANQIIALGEGKEMIIEDDRCYHPSLFYAEQSVAKRIQKIVSQTEYADQFPESEFLLALGELEERLGVQYAPTQKEAIQKALMSPMLLFLGRAWNREDDGH

pLDDT: mean 84.58, std 11.57, range [35.34, 96.19]

Secondary structure (DSSP, 8-state):
-HHHHHHHHHHHHHHHHHHHHHHHHHHHHHHTT--HHHHHHHHHHHGGGHHHHHHH-TTHHHHHSTT--HHHHHHHHHHHT--TT-HHHHHHHHHHHHHHHHHHH--S-EEHHHHHHHHHHHHHHS--SS---HHHHHHHHHHHHHTTSSEEETTEEE-HHHHHHHHHHHHHHHHHHT--TTTTSS-HHHHHHHHHHHHHHHT----HHHHHHHHHHHHSS-----PPP--TT----